Protein AF-A0A8C9UUN1-F1 (afdb_monomer)

InterPro domains:
  IPR006694 Fatty acid hydroxylase [PF04116] (118-198)

Sequence (245 aa):
MDLVLTTWPEDDIFRQTISLLIVTNLGVYILYFFCATLSYYFVYDHSLMKHPQFLKNQVYQEIKFTVQSLPWISIPTIALFLLELRGYSKLYDNIGEFPSGWFHLIVTVISFLLGLHQRLVYNLPYHIYPFIFPLHKVVYLGLYLLVNIWTISIHDGDFHVPQILKPLINGSAYHTDHHMFFDYNYGQYFTLWDRIGGLFQNLFSFERKGPLSYVKKMAEEKCNSPAENGCKNEKLCNGEFTKTK

Structure (mmCIF, N/CA/C/O backbone):
data_AF-A0A8C9UUN1-F1
#
_entry.id   AF-A0A8C9UUN1-F1
#
loop_
_atom_site.group_PDB
_atom_site.id
_atom_site.type_symbol
_atom_site.label_atom_id
_atom_site.label_alt_id
_atom_site.label_comp_id
_atom_site.label_asym_id
_atom_site.label_entity_id
_atom_site.label_seq_id
_atom_site.pdbx_PDB_ins_code
_atom_site.Cartn_x
_atom_site.Cartn_y
_atom_site.Cartn_z
_atom_site.occupancy
_atom_site.B_iso_or_equiv
_atom_site.auth_seq_id
_atom_site.auth_comp_id
_atom_site.auth_asym_id
_atom_site.auth_atom_id
_atom_site.pdbx_PDB_model_num
ATOM 1 N N . MET A 1 1 ? 5.503 27.372 -34.693 1.00 39.47 1 MET A N 1
ATOM 2 C CA . MET A 1 1 ? 5.252 27.795 -33.300 1.00 39.47 1 MET A CA 1
ATOM 3 C C . MET A 1 1 ? 5.616 26.597 -32.451 1.00 39.47 1 MET A C 1
ATOM 5 O O . MET A 1 1 ? 4.756 25.794 -32.121 1.00 39.47 1 MET A O 1
ATOM 9 N N . ASP A 1 2 ? 6.919 26.414 -32.252 1.00 44.72 2 ASP A N 1
ATOM 10 C CA . ASP A 1 2 ? 7.460 25.280 -31.513 1.00 44.72 2 ASP A CA 1
ATOM 11 C C . ASP A 1 2 ? 7.240 25.545 -30.030 1.00 44.72 2 ASP A C 1
ATOM 13 O O . ASP A 1 2 ? 7.734 26.526 -29.469 1.00 44.72 2 ASP A O 1
ATOM 17 N N . LEU A 1 3 ? 6.401 24.715 -29.418 1.00 50.41 3 LEU A N 1
ATOM 18 C CA . LEU A 1 3 ? 6.165 24.739 -27.987 1.00 50.41 3 LEU A CA 1
ATOM 19 C C . LEU A 1 3 ? 7.481 24.409 -27.281 1.00 50.41 3 LEU A C 1
ATOM 21 O O . LEU A 1 3 ? 7.956 23.278 -27.309 1.00 50.41 3 LEU A O 1
ATOM 25 N N . VAL A 1 4 ? 8.048 25.422 -26.632 1.00 58.59 4 VAL A N 1
ATOM 26 C CA . VAL A 1 4 ? 9.074 25.293 -25.597 1.00 58.59 4 VAL A CA 1
ATOM 27 C C . VAL A 1 4 ? 8.500 24.422 -24.480 1.00 58.59 4 VAL A C 1
ATOM 29 O O . VAL A 1 4 ? 7.853 24.929 -23.568 1.00 58.59 4 VAL A O 1
ATOM 32 N N . LEU A 1 5 ? 8.684 23.106 -24.550 1.00 53.81 5 LEU A N 1
ATOM 33 C CA . LEU A 1 5 ? 8.291 22.195 -23.480 1.00 53.81 5 LEU A CA 1
ATOM 34 C C . LEU A 1 5 ? 9.385 21.143 -23.272 1.00 53.81 5 LEU A C 1
ATOM 36 O O . LEU A 1 5 ? 9.471 20.143 -23.975 1.00 53.81 5 LEU A O 1
ATOM 40 N N . THR A 1 6 ? 10.159 21.393 -22.213 1.00 60.59 6 THR A N 1
ATOM 41 C CA . THR A 1 6 ? 11.163 20.551 -21.537 1.00 60.59 6 THR A CA 1
ATOM 42 C C . THR A 1 6 ? 12.618 20.732 -21.991 1.00 60.59 6 THR A C 1
ATOM 44 O O . THR A 1 6 ? 13.032 20.345 -23.073 1.00 60.59 6 THR A O 1
ATOM 47 N N . THR A 1 7 ? 13.422 21.332 -21.110 1.00 77.50 7 THR A N 1
ATOM 48 C CA . THR A 1 7 ? 14.887 21.428 -21.225 1.00 77.50 7 THR A CA 1
ATOM 49 C C . THR A 1 7 ? 15.602 20.162 -20.739 1.00 77.50 7 THR A C 1
ATOM 51 O O . THR A 1 7 ? 16.822 20.080 -20.848 1.00 77.50 7 THR A O 1
ATOM 54 N N . TRP A 1 8 ? 14.878 19.197 -20.159 1.00 81.38 8 TRP A N 1
ATOM 55 C CA . TRP A 1 8 ? 15.436 18.003 -19.514 1.00 81.38 8 TRP A CA 1
ATOM 56 C C . TRP A 1 8 ? 15.134 16.733 -20.330 1.00 81.38 8 TRP A C 1
ATOM 58 O O . TRP A 1 8 ? 13.959 16.504 -20.632 1.00 81.38 8 TRP A O 1
ATOM 68 N N . PRO A 1 9 ? 16.148 15.897 -20.638 1.00 87.25 9 PRO A N 1
ATOM 69 C CA . PRO A 1 9 ? 15.975 14.602 -21.305 1.00 87.25 9 PRO A CA 1
ATOM 70 C C . PRO A 1 9 ? 15.061 13.639 -20.541 1.00 87.25 9 PRO A C 1
ATOM 72 O O . PRO A 1 9 ? 14.946 13.714 -19.318 1.00 87.25 9 PRO A O 1
ATOM 75 N N . GLU A 1 10 ? 14.421 12.701 -21.243 1.00 84.69 10 GLU A N 1
ATOM 76 C CA . GLU A 1 10 ? 13.459 11.776 -20.628 1.00 84.69 10 GLU A CA 1
ATOM 77 C C . GLU A 1 10 ? 14.084 10.780 -19.636 1.00 84.69 10 GLU A C 1
ATOM 79 O O . GLU A 1 10 ? 13.436 10.379 -18.663 1.00 84.69 10 GLU A O 1
ATOM 84 N N . ASP A 1 11 ? 15.337 10.408 -19.876 1.00 87.75 11 ASP A N 1
ATOM 85 C CA . ASP A 1 11 ? 16.160 9.470 -19.110 1.00 87.75 11 ASP A CA 1
ATOM 86 C C . ASP A 1 11 ? 16.926 10.123 -17.944 1.00 87.75 11 ASP A C 1
ATOM 88 O O . ASP A 1 11 ? 17.555 9.427 -17.133 1.00 87.75 11 ASP A O 1
ATOM 92 N N . ASP A 1 12 ? 16.831 11.451 -17.823 1.00 92.00 12 ASP A N 1
ATOM 93 C CA . ASP A 1 12 ? 17.430 12.203 -16.731 1.00 92.00 12 ASP A CA 1
ATOM 94 C C . ASP A 1 12 ? 16.873 11.744 -15.373 1.00 92.00 12 ASP A C 1
ATOM 96 O O . ASP A 1 12 ? 15.661 11.675 -15.135 1.00 92.00 12 ASP A O 1
ATOM 100 N N . ILE A 1 13 ? 17.784 11.420 -14.455 1.00 92.31 13 ILE A N 1
ATOM 101 C CA . ILE A 1 13 ? 17.427 10.839 -13.160 1.00 92.31 13 ILE A CA 1
ATOM 102 C C . ILE A 1 13 ? 16.668 11.828 -12.275 1.00 92.31 13 ILE A C 1
ATOM 104 O O . ILE A 1 13 ? 15.767 11.418 -11.540 1.00 92.31 13 ILE A O 1
ATOM 108 N N . PHE A 1 14 ? 16.977 13.124 -12.359 1.00 91.75 14 PHE A N 1
ATOM 109 C CA . PHE A 1 14 ? 16.285 14.146 -11.583 1.00 91.75 14 PHE A CA 1
ATOM 110 C C . PHE A 1 14 ? 14.875 14.353 -12.129 1.00 91.75 14 PHE A C 1
ATOM 112 O O . PHE A 1 14 ? 13.927 14.386 -11.343 1.00 91.75 14 PHE A O 1
ATOM 119 N N . ARG A 1 15 ? 14.706 14.394 -13.459 1.00 92.69 15 ARG A N 1
ATOM 120 C CA . ARG A 1 15 ? 13.393 14.452 -14.118 1.00 92.69 15 ARG A CA 1
ATOM 121 C C . ARG A 1 15 ? 12.514 13.293 -13.677 1.00 92.69 15 ARG A C 1
ATOM 123 O O . ARG A 1 15 ? 11.377 13.512 -13.259 1.00 92.69 15 ARG A O 1
ATOM 130 N N . GLN A 1 16 ? 13.037 12.071 -13.767 1.00 94.31 16 GLN A N 1
ATOM 131 C CA . GLN A 1 16 ? 12.317 10.855 -13.392 1.00 94.31 16 GLN A CA 1
ATOM 132 C C . GLN A 1 16 ? 11.949 10.869 -11.910 1.00 94.31 16 GLN A C 1
ATOM 134 O O . GLN A 1 16 ? 10.798 10.616 -11.570 1.00 94.31 16 GLN A O 1
ATOM 139 N N . THR A 1 17 ? 12.887 11.238 -11.036 1.00 94.12 17 THR A N 1
ATOM 140 C CA . THR A 1 17 ? 12.658 11.282 -9.585 1.00 94.12 17 THR A CA 1
ATOM 141 C C . THR A 1 17 ? 11.602 12.318 -9.206 1.00 94.12 17 THR A C 1
ATOM 143 O O . THR A 1 17 ? 10.691 12.005 -8.445 1.00 94.12 17 THR A O 1
ATOM 146 N N . ILE A 1 18 ? 11.668 13.533 -9.761 1.00 93.38 18 ILE A N 1
ATOM 147 C CA . ILE A 1 18 ? 10.673 14.590 -9.511 1.00 93.38 18 ILE A CA 1
ATOM 148 C C . ILE A 1 18 ? 9.301 14.174 -10.048 1.00 93.38 18 ILE A C 1
ATOM 150 O O . ILE A 1 18 ? 8.294 14.328 -9.359 1.00 93.38 18 ILE A O 1
ATOM 154 N N . SER A 1 19 ? 9.257 13.602 -11.254 1.00 94.25 19 SER A N 1
ATOM 155 C CA . SER A 1 19 ? 8.008 13.127 -11.858 1.00 94.25 19 SER A CA 1
ATOM 156 C C . SER A 1 19 ? 7.377 12.020 -11.015 1.00 94.25 19 SER A C 1
ATOM 158 O O . SER A 1 19 ? 6.190 12.089 -10.705 1.00 94.25 19 SER A O 1
ATOM 160 N N . LEU A 1 20 ? 8.176 11.039 -10.580 1.00 94.12 20 LEU A N 1
ATOM 161 C CA . LEU A 1 20 ? 7.731 9.970 -9.691 1.00 94.12 20 LEU A CA 1
ATOM 162 C C . LEU A 1 20 ? 7.262 10.514 -8.341 1.00 94.12 20 LEU A C 1
ATOM 164 O O . LEU A 1 20 ? 6.212 10.087 -7.873 1.00 94.12 20 LEU A O 1
ATOM 168 N N . LEU A 1 21 ? 7.976 11.469 -7.738 1.00 94.38 21 LEU A N 1
ATOM 169 C CA . LEU A 1 21 ? 7.555 12.133 -6.501 1.00 94.38 21 LEU A CA 1
ATOM 170 C C . LEU A 1 21 ? 6.163 12.745 -6.642 1.00 94.38 21 LEU A C 1
ATOM 172 O O . LEU A 1 21 ? 5.292 12.461 -5.822 1.00 94.38 21 LEU A O 1
ATOM 176 N N . ILE A 1 22 ? 5.942 13.541 -7.688 1.00 94.75 22 ILE A N 1
ATOM 177 C CA . ILE A 1 22 ? 4.674 14.243 -7.909 1.00 94.75 22 ILE A CA 1
ATOM 178 C C . ILE A 1 22 ? 3.549 13.248 -8.203 1.00 94.75 22 ILE A C 1
ATOM 180 O O . ILE A 1 22 ? 2.526 13.259 -7.521 1.00 94.75 22 ILE A O 1
ATOM 184 N N . VAL A 1 23 ? 3.738 12.371 -9.193 1.00 95.00 23 VAL A N 1
ATOM 185 C CA . VAL A 1 23 ? 2.699 11.433 -9.643 1.00 95.00 23 VAL A CA 1
ATOM 186 C C . VAL A 1 23 ? 2.347 10.435 -8.546 1.00 95.00 23 VAL A C 1
ATOM 188 O O . VAL A 1 23 ? 1.166 10.203 -8.299 1.00 95.00 23 VAL A O 1
ATOM 191 N N . THR A 1 24 ? 3.345 9.885 -7.848 1.00 92.56 24 THR A N 1
ATOM 192 C CA . THR A 1 24 ? 3.109 8.911 -6.772 1.00 92.56 24 THR A CA 1
ATOM 193 C C . THR A 1 24 ? 2.366 9.561 -5.614 1.00 92.56 24 THR A C 1
ATOM 195 O O . THR A 1 24 ? 1.370 9.012 -5.158 1.00 92.56 24 THR A O 1
ATOM 198 N N . ASN A 1 25 ? 2.782 10.750 -5.164 1.00 94.38 25 ASN A N 1
ATOM 199 C CA . ASN A 1 25 ? 2.096 11.421 -4.059 1.00 94.38 25 ASN A CA 1
ATOM 200 C C . ASN A 1 25 ? 0.666 11.815 -4.427 1.00 94.38 25 ASN A C 1
ATOM 202 O O . ASN A 1 25 ? -0.249 11.537 -3.658 1.00 94.38 25 ASN A O 1
ATOM 206 N N . LEU A 1 26 ? 0.445 12.405 -5.608 1.00 95.94 26 LEU A N 1
ATOM 207 C CA . LEU A 1 26 ? -0.906 12.733 -6.072 1.00 95.94 26 LEU A CA 1
ATOM 208 C C . LEU A 1 26 ? -1.784 11.483 -6.180 1.00 95.94 26 LEU A C 1
ATOM 210 O O . LEU A 1 26 ? -2.912 11.490 -5.693 1.00 95.94 26 LEU A O 1
ATOM 214 N N . GLY A 1 27 ? -1.260 10.407 -6.770 1.00 93.94 27 GLY A N 1
ATOM 215 C CA . GLY A 1 27 ? -1.969 9.136 -6.896 1.00 93.94 27 GLY A CA 1
ATOM 216 C C . GLY A 1 27 ? -2.337 8.539 -5.539 1.00 93.94 27 GLY A C 1
ATOM 217 O O . GLY A 1 27 ? -3.491 8.168 -5.335 1.00 93.94 27 GLY A O 1
ATOM 218 N N . VAL A 1 28 ? -1.395 8.513 -4.592 1.00 92.69 28 VAL A N 1
ATOM 219 C CA . VAL A 1 28 ? -1.630 8.014 -3.230 1.00 92.69 28 VAL A CA 1
ATOM 220 C C . VAL A 1 28 ? -2.648 8.882 -2.496 1.00 92.69 28 VAL A C 1
ATOM 222 O O . VAL A 1 28 ? -3.549 8.332 -1.874 1.00 92.69 28 VAL A O 1
ATOM 225 N N . TYR A 1 29 ? -2.584 10.212 -2.606 1.00 95.56 29 TYR A N 1
ATOM 226 C CA . TYR A 1 29 ? -3.590 11.089 -2.004 1.00 95.56 29 TYR A CA 1
ATOM 227 C C . TYR A 1 29 ? -4.986 10.853 -2.569 1.00 95.56 29 TYR A C 1
ATOM 229 O O . TYR A 1 29 ? -5.935 10.718 -1.799 1.00 95.56 29 TYR A O 1
ATOM 237 N N . ILE A 1 30 ? -5.116 10.793 -3.897 1.00 95.94 30 ILE A N 1
ATOM 238 C CA . ILE A 1 30 ? -6.402 10.562 -4.560 1.00 95.94 30 ILE A CA 1
ATOM 239 C C . ILE A 1 30 ? -6.964 9.208 -4.136 1.00 95.94 30 ILE A C 1
ATOM 241 O O . ILE A 1 30 ? -8.106 9.142 -3.692 1.00 95.94 30 ILE A O 1
ATOM 245 N N . LEU A 1 31 ? -6.160 8.147 -4.228 1.00 94.31 31 LEU A N 1
ATOM 246 C CA . LEU A 1 31 ? -6.580 6.797 -3.872 1.00 94.31 31 LEU A CA 1
ATOM 247 C C . LEU A 1 31 ? -6.959 6.703 -2.392 1.00 94.31 31 LEU A C 1
ATOM 249 O O . LEU A 1 31 ? -8.040 6.212 -2.068 1.00 94.31 31 LEU A O 1
ATOM 253 N N . TYR A 1 32 ? -6.100 7.217 -1.507 1.00 94.75 32 TYR A N 1
ATOM 254 C CA . TYR A 1 32 ? -6.323 7.186 -0.068 1.00 94.75 32 TYR A CA 1
ATOM 255 C C . TYR A 1 32 ? -7.589 7.943 0.307 1.00 94.75 32 TYR A C 1
ATOM 257 O O . TYR A 1 32 ? -8.480 7.357 0.909 1.00 94.75 32 TYR A O 1
ATOM 265 N N . PHE A 1 33 ? -7.719 9.215 -0.076 1.00 96.69 33 PHE A N 1
ATOM 266 C CA . PHE A 1 33 ? -8.883 10.006 0.313 1.00 96.69 33 PHE A CA 1
ATOM 267 C C . PHE A 1 33 ? -10.166 9.520 -0.349 1.00 96.69 33 PHE A C 1
ATOM 269 O O . PHE A 1 33 ? -11.208 9.562 0.296 1.00 96.69 33 PHE A O 1
ATOM 276 N N . PHE A 1 34 ? -10.121 9.013 -1.581 1.00 96.69 34 PHE A N 1
ATOM 277 C CA . PHE A 1 34 ? -11.295 8.416 -2.212 1.00 96.69 34 PHE A CA 1
ATOM 278 C C . PHE A 1 34 ? -11.778 7.184 -1.433 1.00 96.69 34 PHE A C 1
ATOM 280 O O . PHE A 1 34 ? -12.919 7.153 -0.969 1.00 96.69 34 PHE A O 1
ATOM 287 N N . CYS A 1 35 ? -10.904 6.197 -1.224 1.00 96.38 35 CYS A N 1
ATOM 288 C CA . CYS A 1 35 ? -11.257 4.961 -0.528 1.00 96.38 35 CYS A CA 1
ATOM 289 C C . CYS A 1 35 ? -11.567 5.190 0.957 1.00 96.38 35 CYS A C 1
ATOM 291 O O . CYS A 1 35 ? -12.538 4.630 1.458 1.00 96.38 35 CYS A O 1
ATOM 293 N N . ALA A 1 36 ? -10.799 6.034 1.649 1.00 95.06 36 ALA A N 1
ATOM 294 C CA . ALA A 1 36 ? -11.034 6.363 3.053 1.00 95.06 36 ALA A CA 1
ATOM 295 C C . ALA A 1 36 ? -12.348 7.127 3.238 1.00 95.06 36 ALA A C 1
ATOM 297 O O . ALA A 1 36 ? -13.062 6.855 4.192 1.00 95.06 36 ALA A O 1
ATOM 298 N N . THR A 1 37 ? -12.719 8.022 2.315 1.00 95.81 37 THR A N 1
ATOM 299 C CA . THR A 1 37 ? -14.020 8.708 2.373 1.00 95.81 37 THR A CA 1
ATOM 300 C C . THR A 1 37 ? -15.168 7.717 2.193 1.00 95.81 37 THR A C 1
ATOM 302 O O . THR A 1 37 ? -16.121 7.739 2.968 1.00 95.81 37 THR A O 1
ATOM 305 N N . LEU A 1 38 ? -15.081 6.823 1.200 1.00 95.94 38 LEU A N 1
ATOM 306 C CA . LEU A 1 38 ? -16.094 5.782 1.006 1.00 95.94 38 LEU A CA 1
ATOM 307 C C . LEU A 1 38 ? -16.198 4.868 2.231 1.00 95.94 38 LEU A C 1
ATOM 309 O O . LEU A 1 38 ? -17.299 4.629 2.718 1.00 95.94 38 LEU A O 1
ATOM 313 N N . SER A 1 39 ? -15.065 4.405 2.759 1.00 94.56 39 SER A N 1
ATOM 314 C CA . SER A 1 39 ? -15.036 3.574 3.962 1.00 94.56 39 SER A CA 1
ATOM 315 C C . SER A 1 39 ? -15.632 4.310 5.165 1.00 94.56 39 SER A C 1
ATOM 317 O O . SER A 1 39 ? -16.532 3.786 5.815 1.00 94.56 39 SER A O 1
ATOM 319 N N . 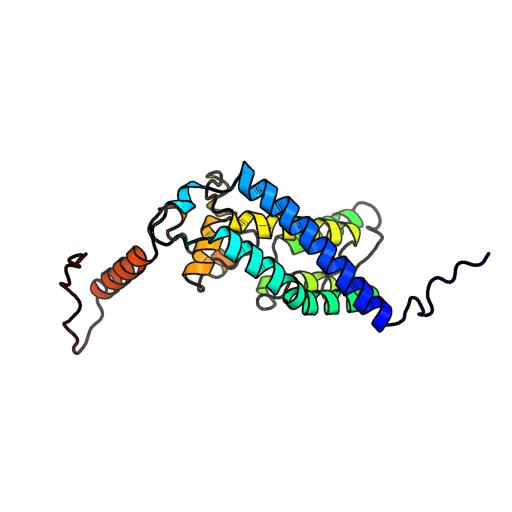TYR A 1 40 ? -15.239 5.567 5.394 1.00 94.06 40 TYR A N 1
ATOM 320 C CA . TYR A 1 40 ? -15.754 6.388 6.488 1.00 94.06 40 TYR A CA 1
ATOM 321 C C . TYR A 1 40 ? -17.279 6.517 6.448 1.00 94.06 40 TYR A C 1
ATOM 323 O O . TYR A 1 40 ? -17.922 6.390 7.479 1.00 94.06 40 TYR A O 1
ATOM 331 N N . TYR A 1 41 ? -17.883 6.736 5.276 1.00 94.38 41 TYR A N 1
ATOM 332 C CA . TYR A 1 41 ? -19.337 6.904 5.187 1.00 94.38 41 TYR A CA 1
ATOM 333 C C . TYR A 1 41 ? -20.128 5.592 5.159 1.00 94.38 41 TYR A C 1
ATOM 335 O O . TYR A 1 41 ? -21.256 5.572 5.651 1.00 94.38 41 TYR A O 1
ATOM 343 N N . PHE A 1 42 ? -19.584 4.522 4.570 1.00 93.69 42 PHE A N 1
ATOM 344 C CA . PHE A 1 42 ? -20.347 3.297 4.298 1.00 93.69 42 PHE A CA 1
ATOM 345 C C . PHE A 1 42 ? -19.989 2.098 5.180 1.00 93.69 42 PHE A C 1
ATOM 347 O O . PHE A 1 42 ? -20.824 1.207 5.315 1.00 93.69 42 PHE A O 1
ATOM 354 N N . VAL A 1 43 ? -18.783 2.050 5.751 1.00 92.38 43 VAL A N 1
ATOM 355 C CA . VAL A 1 43 ? -18.253 0.862 6.446 1.00 92.38 43 VAL A CA 1
ATOM 356 C C . VAL A 1 43 ? -17.864 1.167 7.894 1.00 92.38 43 VAL A C 1
ATOM 358 O O . VAL A 1 43 ? -18.175 0.382 8.783 1.00 92.38 43 VAL A O 1
ATOM 361 N N . TYR A 1 44 ? -17.254 2.326 8.151 1.00 89.88 44 TYR A N 1
ATOM 362 C CA . TYR A 1 44 ? -16.707 2.694 9.457 1.00 89.88 44 TYR A CA 1
ATOM 363 C C . TYR A 1 44 ? -17.744 2.652 10.594 1.00 89.88 44 TYR A C 1
ATOM 365 O O . TYR A 1 44 ? -18.807 3.292 10.532 1.00 89.88 44 TYR A O 1
ATOM 373 N N . ASP A 1 45 ? -17.399 1.963 11.688 1.00 87.31 45 ASP A N 1
ATOM 374 C CA . ASP A 1 45 ? -18.236 1.913 12.888 1.00 87.31 45 ASP A CA 1
ATOM 375 C C . ASP A 1 45 ? -18.126 3.214 13.700 1.00 87.31 45 ASP A C 1
ATOM 377 O O . ASP A 1 45 ? -17.313 3.379 14.613 1.00 87.31 45 ASP A O 1
ATOM 381 N N . HIS A 1 46 ? -19.041 4.142 13.428 1.00 89.12 46 HIS A N 1
ATOM 382 C CA . HIS A 1 46 ? -19.142 5.415 14.142 1.00 89.12 46 HIS A CA 1
ATOM 383 C C . HIS A 1 46 ? -19.454 5.264 15.643 1.00 89.12 46 HIS A C 1
ATOM 385 O O . HIS A 1 46 ? -19.334 6.234 16.399 1.00 89.12 46 HIS A O 1
ATOM 391 N N . SER A 1 47 ? -19.856 4.077 16.119 1.00 87.31 47 SER A N 1
ATOM 392 C CA . SER A 1 47 ? -20.037 3.828 17.551 1.00 87.31 47 SER A CA 1
ATOM 393 C C . SER A 1 47 ? -18.717 3.932 18.327 1.00 87.31 47 SER A C 1
ATOM 395 O O . SER A 1 47 ? -18.736 4.343 19.493 1.00 87.31 47 SER A O 1
ATOM 397 N N . LEU A 1 48 ? -17.578 3.693 17.662 1.00 84.62 48 LEU A N 1
ATOM 398 C CA . LEU A 1 48 ? -16.230 3.834 18.221 1.00 84.62 48 LEU A CA 1
ATOM 399 C C . LEU A 1 48 ? -15.931 5.269 18.678 1.00 84.62 48 LEU A C 1
ATOM 401 O O . LEU A 1 48 ? -15.227 5.467 19.668 1.00 84.62 48 LEU A O 1
ATOM 405 N N . MET A 1 49 ? -16.550 6.275 18.050 1.00 87.81 49 MET A N 1
ATOM 406 C CA . MET A 1 49 ? -16.379 7.689 18.416 1.00 87.81 49 MET A CA 1
ATOM 407 C C . MET A 1 49 ? -16.950 8.037 19.799 1.00 87.81 49 MET A C 1
ATOM 409 O O . MET A 1 49 ? -16.652 9.093 20.354 1.00 87.81 49 MET A O 1
ATOM 413 N N . LYS A 1 50 ? -17.785 7.160 20.371 1.00 87.12 50 LYS A N 1
ATOM 414 C CA . LYS A 1 50 ? -18.345 7.314 21.724 1.00 87.12 50 LYS A CA 1
ATOM 415 C C . LYS A 1 50 ? -17.438 6.715 22.801 1.00 87.12 50 LYS A C 1
ATOM 417 O O . LYS A 1 50 ? -17.743 6.839 23.988 1.00 87.12 50 LYS A O 1
ATOM 422 N N . HIS A 1 51 ? -16.366 6.026 22.411 1.00 84.44 51 HIS A N 1
ATOM 423 C CA . HIS A 1 51 ? -15.488 5.343 23.349 1.00 84.44 51 HIS A CA 1
ATOM 424 C C . HIS A 1 51 ? -14.724 6.356 24.227 1.00 84.44 51 HIS A C 1
ATOM 426 O O . HIS A 1 51 ? -14.251 7.366 23.709 1.00 84.44 51 HIS A O 1
ATOM 432 N N . PRO A 1 52 ? -14.522 6.098 25.536 1.00 83.19 52 PRO A N 1
ATOM 433 C CA . PRO A 1 52 ? -13.830 7.036 26.430 1.00 83.19 52 PRO A CA 1
ATOM 434 C C . PRO A 1 52 ? -12.389 7.378 26.026 1.00 83.19 52 PRO A C 1
ATOM 436 O O . PRO A 1 52 ? -11.856 8.385 26.479 1.00 83.19 52 PRO A O 1
ATOM 439 N N . GLN A 1 53 ? -11.749 6.528 25.216 1.00 83.75 53 GLN A N 1
ATOM 440 C CA . GLN A 1 53 ? -10.391 6.750 24.700 1.00 83.75 53 GLN A CA 1
ATOM 441 C C . GLN A 1 53 ? -10.364 7.446 23.330 1.00 83.75 53 GLN A C 1
ATOM 443 O O . GLN A 1 53 ? -9.279 7.694 22.814 1.00 83.75 53 GLN A O 1
ATOM 448 N N . PHE A 1 54 ? -11.522 7.757 22.738 1.00 85.56 54 PHE A N 1
ATOM 449 C CA . PHE A 1 54 ? -11.577 8.495 21.480 1.00 85.56 54 PHE A CA 1
ATOM 450 C C . PHE A 1 54 ? -11.076 9.926 21.698 1.00 85.56 54 PHE A C 1
ATOM 452 O O . PHE A 1 54 ? -11.541 10.644 22.589 1.00 85.56 54 PHE A O 1
ATOM 459 N N . LEU A 1 55 ? -10.091 10.340 20.907 1.00 89.25 55 LEU A N 1
ATOM 460 C CA . LEU A 1 55 ? -9.409 11.611 21.104 1.00 89.25 55 LEU A CA 1
ATOM 461 C C . LEU A 1 55 ? -10.269 12.785 20.620 1.00 89.25 55 LEU A C 1
ATOM 463 O O . LEU A 1 55 ? -11.039 12.710 19.659 1.00 89.25 55 LEU A O 1
ATOM 467 N N . LYS A 1 56 ? -10.100 13.944 21.262 1.00 90.25 56 LYS A N 1
ATOM 468 C CA . LYS A 1 56 ? -10.750 15.172 20.799 1.00 90.25 56 LYS A CA 1
ATOM 469 C C . LYS A 1 56 ? -10.198 15.558 19.424 1.00 90.25 56 LYS A C 1
ATOM 471 O O . LYS A 1 56 ? -8.989 15.718 19.264 1.00 90.25 56 LYS A O 1
ATOM 476 N N . ASN A 1 57 ? -11.094 15.779 18.461 1.00 92.56 57 ASN A N 1
ATOM 477 C CA . ASN A 1 57 ? -10.758 16.062 17.062 1.00 92.56 57 ASN A CA 1
ATOM 478 C C . ASN A 1 57 ? -9.929 14.947 16.397 1.00 92.56 57 ASN A C 1
ATOM 480 O O . ASN A 1 57 ? -9.127 15.245 15.513 1.00 92.56 57 ASN A O 1
ATOM 484 N N . GLN A 1 58 ? -10.106 13.685 16.809 1.00 91.50 58 GLN A N 1
ATOM 485 C CA . GLN A 1 58 ? -9.323 12.557 16.299 1.00 91.50 58 GLN A CA 1
ATOM 486 C C . GLN A 1 58 ? -9.327 12.473 14.766 1.00 91.50 58 GLN A C 1
ATOM 488 O O . GLN A 1 58 ? -8.259 12.411 14.175 1.00 91.50 58 GLN A O 1
ATOM 493 N N . VAL A 1 59 ? -10.488 12.620 14.117 1.00 92.12 59 VAL A N 1
ATOM 494 C CA . VAL A 1 59 ? -10.596 12.605 12.643 1.00 92.12 59 VAL A CA 1
ATOM 495 C C . VAL A 1 59 ? -9.697 13.665 11.990 1.00 92.12 59 VAL A C 1
ATOM 497 O O . VAL A 1 59 ? -8.994 13.393 11.023 1.00 92.12 59 VAL A O 1
ATOM 500 N N . TYR A 1 60 ? -9.658 14.883 12.542 1.00 94.38 60 TYR A N 1
ATOM 501 C CA . TYR A 1 60 ? -8.762 15.929 12.040 1.00 94.38 60 TYR A CA 1
ATOM 502 C C . TYR A 1 60 ? -7.288 15.575 12.268 1.00 94.38 60 TYR A C 1
ATOM 504 O O . TYR A 1 60 ? -6.453 15.841 11.405 1.00 94.38 60 TYR A O 1
ATOM 512 N N . GLN A 1 61 ? -6.960 14.992 13.425 1.00 95.00 61 GLN A N 1
ATOM 513 C CA . GLN A 1 61 ? -5.596 14.556 13.717 1.00 95.00 61 GLN A CA 1
ATOM 514 C C . GLN A 1 61 ? -5.150 13.464 12.742 1.00 95.00 61 GLN A C 1
ATOM 516 O O . GLN A 1 61 ? -4.061 13.580 12.193 1.00 95.00 61 GLN A O 1
ATOM 521 N N . GLU A 1 62 ? -5.996 12.473 12.468 1.00 92.62 62 GLU A N 1
ATOM 522 C CA . GLU A 1 62 ? -5.731 11.403 11.503 1.00 92.62 62 GLU A CA 1
ATOM 523 C C . GLU A 1 62 ? -5.505 11.967 10.096 1.00 92.62 62 GLU A C 1
ATOM 525 O O . GLU A 1 62 ? -4.466 11.702 9.496 1.00 92.62 62 GLU A O 1
ATOM 530 N N . ILE A 1 63 ? -6.384 12.854 9.610 1.00 95.25 63 ILE A N 1
ATOM 531 C CA . ILE A 1 63 ? -6.200 13.528 8.312 1.00 95.25 63 ILE A CA 1
ATOM 532 C C . ILE A 1 63 ? -4.879 14.305 8.281 1.00 95.25 63 ILE A C 1
ATOM 534 O O . ILE A 1 63 ? -4.121 14.214 7.313 1.00 95.25 63 ILE A O 1
ATOM 538 N N . LYS A 1 64 ? -4.576 15.066 9.338 1.00 96.44 64 LYS A N 1
ATOM 539 C CA . LYS A 1 64 ? -3.333 15.837 9.436 1.00 96.44 64 LYS A CA 1
ATOM 540 C C . LYS A 1 64 ? -2.108 14.921 9.398 1.00 96.44 64 LYS A C 1
ATOM 542 O O . LYS A 1 64 ? -1.172 15.213 8.656 1.00 96.44 64 LYS A O 1
ATOM 547 N N . PHE A 1 65 ? -2.107 13.833 10.166 1.00 94.50 65 PHE A N 1
ATOM 548 C CA . PHE A 1 65 ? -1.008 12.870 10.183 1.00 94.50 65 PHE A CA 1
ATOM 549 C C . PHE A 1 65 ? -0.836 12.186 8.831 1.00 94.50 65 PHE A C 1
ATOM 551 O O . PHE A 1 65 ? 0.297 12.055 8.371 1.00 94.50 65 PHE A O 1
ATOM 558 N N . THR A 1 66 ? -1.921 11.837 8.144 1.00 93.31 66 THR A N 1
ATOM 559 C CA . THR A 1 66 ? -1.865 11.300 6.781 1.00 93.31 66 THR A CA 1
ATOM 560 C C . THR A 1 66 ? -1.213 12.300 5.824 1.00 93.31 66 THR A C 1
ATOM 562 O O . THR A 1 66 ? -0.221 11.972 5.179 1.00 93.31 66 THR A O 1
ATOM 565 N N . VAL A 1 67 ? -1.692 13.548 5.776 1.00 96.00 67 VAL A N 1
ATOM 566 C CA . VAL A 1 67 ? -1.136 14.583 4.878 1.00 96.00 67 VAL A CA 1
ATOM 567 C C . VAL A 1 67 ? 0.329 14.890 5.182 1.00 96.00 67 VAL A C 1
ATOM 569 O O . VAL A 1 67 ? 1.117 15.171 4.284 1.00 96.00 67 VAL A O 1
ATOM 572 N N . GLN A 1 68 ? 0.727 14.831 6.448 1.00 95.06 68 GLN A N 1
ATOM 573 C CA . GLN A 1 68 ? 2.115 15.073 6.818 1.00 95.06 68 GLN A CA 1
ATOM 574 C C . GLN A 1 68 ? 3.019 13.874 6.533 1.00 95.06 68 GLN A C 1
ATOM 576 O O . GLN A 1 68 ? 4.172 14.090 6.179 1.00 95.06 68 GLN A O 1
ATOM 581 N N . SER A 1 69 ? 2.534 12.640 6.687 1.00 92.69 69 SER A N 1
ATOM 582 C CA . SER A 1 69 ? 3.364 11.430 6.616 1.00 92.69 69 SER A CA 1
ATOM 583 C C . SER A 1 69 ? 3.499 10.849 5.209 1.00 92.69 69 SER A C 1
ATOM 585 O O . SE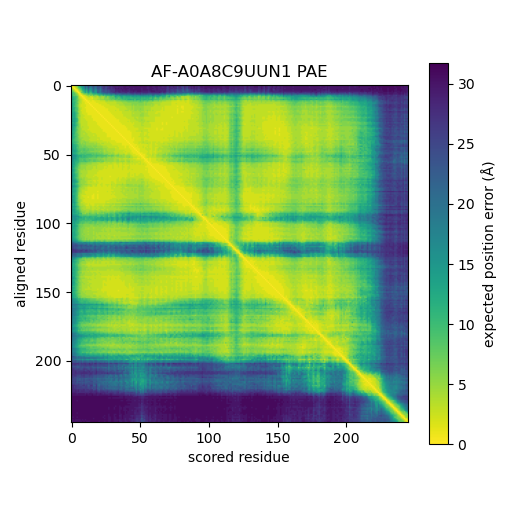R A 1 69 ? 4.592 10.390 4.870 1.00 92.69 69 SER A O 1
ATOM 587 N N . LEU A 1 70 ? 2.451 10.913 4.374 1.00 90.62 70 LEU A N 1
ATOM 588 C CA . LEU A 1 70 ? 2.440 10.327 3.025 1.00 90.62 70 LEU A CA 1
ATOM 589 C C . LEU A 1 70 ? 3.661 10.723 2.163 1.00 90.62 70 LEU A C 1
ATOM 591 O O . LEU A 1 70 ? 4.288 9.824 1.592 1.00 90.62 70 LEU A O 1
ATOM 595 N N . PRO A 1 71 ? 4.097 12.000 2.124 1.00 91.50 71 PRO A N 1
ATOM 596 C CA . PRO A 1 71 ? 5.279 12.389 1.358 1.00 91.50 71 PRO A CA 1
ATOM 597 C C . PRO A 1 71 ? 6.558 11.707 1.831 1.00 91.50 71 PRO A C 1
ATOM 599 O O . PRO A 1 71 ? 7.349 11.255 1.005 1.00 91.50 71 PRO A O 1
ATOM 602 N N . TRP A 1 72 ? 6.742 11.564 3.142 1.00 90.62 72 TRP A N 1
ATOM 603 C CA . TRP A 1 72 ? 7.947 10.958 3.707 1.00 90.62 72 TRP A CA 1
ATOM 604 C C . TRP A 1 72 ? 7.990 9.452 3.484 1.00 90.62 72 TRP A C 1
ATOM 606 O O . TRP A 1 72 ? 9.021 8.928 3.065 1.00 90.62 72 TRP A O 1
ATOM 616 N N . ILE A 1 73 ? 6.870 8.756 3.701 1.00 87.88 73 ILE A N 1
ATOM 617 C CA . ILE A 1 73 ? 6.813 7.302 3.498 1.00 87.88 73 ILE A CA 1
ATOM 618 C C . ILE A 1 73 ? 6.879 6.923 2.013 1.00 87.88 73 ILE A C 1
ATOM 620 O O . ILE A 1 73 ? 7.236 5.793 1.691 1.00 87.88 73 ILE A O 1
ATOM 624 N N . SER A 1 74 ? 6.568 7.855 1.103 1.00 89.50 74 SER A N 1
ATOM 625 C CA . SER A 1 74 ? 6.671 7.617 -0.339 1.00 89.50 74 SER A CA 1
ATOM 626 C C . SER A 1 74 ? 8.118 7.545 -0.838 1.00 89.50 74 SER A C 1
ATOM 628 O O . SER A 1 74 ? 8.363 6.915 -1.862 1.00 89.50 74 SER A O 1
ATOM 630 N N . ILE A 1 75 ? 9.089 8.137 -0.127 1.00 90.88 75 ILE A N 1
ATOM 631 C CA . ILE A 1 75 ? 10.485 8.240 -0.592 1.00 90.88 75 ILE A CA 1
ATOM 632 C C . ILE A 1 75 ? 11.120 6.857 -0.846 1.00 90.88 75 ILE A C 1
ATOM 634 O O . ILE A 1 75 ? 11.636 6.652 -1.949 1.00 90.88 75 ILE A O 1
ATOM 638 N N . PRO A 1 76 ? 11.064 5.880 0.087 1.00 90.19 76 PRO A N 1
ATOM 639 C CA . PRO A 1 76 ? 11.559 4.529 -0.180 1.00 90.19 76 PRO A CA 1
ATOM 640 C C . PRO A 1 76 ? 10.858 3.857 -1.365 1.00 90.19 76 PRO A C 1
ATOM 642 O O . PRO A 1 76 ? 11.511 3.214 -2.185 1.00 90.19 76 PRO A O 1
ATOM 645 N N . THR A 1 77 ? 9.543 4.039 -1.499 1.00 89.00 77 THR A N 1
ATOM 646 C CA . THR A 1 77 ? 8.764 3.476 -2.612 1.00 89.00 77 THR A CA 1
ATOM 647 C C . THR A 1 77 ? 9.175 4.083 -3.951 1.00 89.00 77 THR A C 1
ATOM 649 O O . THR A 1 77 ? 9.346 3.364 -4.929 1.00 89.00 77 THR A O 1
ATOM 652 N N . ILE A 1 78 ? 9.412 5.393 -3.998 1.00 91.81 78 ILE A N 1
ATOM 653 C CA . ILE A 1 78 ? 9.876 6.092 -5.201 1.00 91.81 78 ILE A CA 1
ATOM 654 C C . ILE A 1 78 ? 11.269 5.615 -5.608 1.00 91.81 78 ILE A C 1
ATOM 656 O O . ILE A 1 78 ? 11.525 5.456 -6.800 1.00 91.81 78 ILE A O 1
ATOM 660 N N . ALA A 1 79 ? 12.154 5.339 -4.646 1.00 92.44 79 ALA A N 1
ATOM 661 C CA . ALA A 1 79 ? 13.453 4.743 -4.943 1.00 92.44 79 ALA A CA 1
ATOM 662 C C . ALA A 1 79 ? 13.296 3.376 -5.630 1.00 92.44 79 ALA A C 1
ATOM 664 O O . ALA A 1 79 ? 13.982 3.104 -6.614 1.00 92.44 79 ALA A O 1
ATOM 665 N N . LEU A 1 80 ? 12.349 2.548 -5.174 1.00 92.12 80 LEU A N 1
ATOM 666 C CA . LEU A 1 80 ? 12.030 1.280 -5.833 1.00 92.12 80 LEU A CA 1
ATOM 667 C C . LEU A 1 80 ? 11.437 1.501 -7.229 1.00 92.12 80 LEU A C 1
ATOM 669 O O . LEU A 1 80 ? 11.931 0.907 -8.179 1.00 92.12 80 LEU A O 1
ATOM 673 N N . PHE A 1 81 ? 10.473 2.406 -7.400 1.00 92.56 81 PHE A N 1
ATOM 674 C CA . PHE A 1 81 ? 9.916 2.721 -8.723 1.00 92.56 81 PHE A CA 1
ATOM 675 C C . PHE A 1 81 ? 10.968 3.240 -9.702 1.00 92.56 81 PHE A C 1
ATOM 677 O O . PHE A 1 81 ? 10.937 2.895 -10.880 1.00 92.56 81 PHE A O 1
ATOM 684 N N . LEU A 1 82 ? 11.944 4.018 -9.234 1.00 94.25 82 LEU A N 1
ATOM 685 C CA . LEU A 1 82 ? 13.053 4.463 -10.070 1.00 94.25 82 LEU A CA 1
ATOM 686 C C . LEU A 1 82 ? 13.916 3.282 -10.539 1.00 94.25 82 LEU A C 1
ATOM 688 O O . LEU A 1 82 ? 14.323 3.241 -11.700 1.00 94.25 82 LEU A O 1
ATOM 692 N N . LEU A 1 83 ? 14.171 2.303 -9.665 1.00 94.12 83 LEU A N 1
ATOM 693 C CA . LEU A 1 83 ? 14.854 1.064 -10.043 1.00 94.12 83 LEU A CA 1
ATOM 694 C C . LEU A 1 83 ? 14.013 0.230 -11.022 1.00 94.12 83 LEU A C 1
ATOM 696 O O . LEU A 1 83 ? 14.562 -0.317 -11.980 1.00 94.12 83 LEU A O 1
ATOM 700 N N . GLU A 1 84 ? 12.693 0.165 -10.829 1.00 92.31 84 GLU A N 1
ATOM 701 C CA . GLU A 1 84 ? 11.777 -0.499 -11.762 1.00 92.31 84 GLU A CA 1
ATOM 702 C C . GLU A 1 84 ? 11.838 0.151 -13.154 1.00 92.31 84 GLU A C 1
ATOM 704 O O . GLU A 1 84 ? 12.047 -0.561 -14.138 1.00 92.31 84 GLU A O 1
ATOM 709 N N . LEU A 1 85 ? 11.745 1.487 -13.239 1.00 91.62 85 LEU A N 1
ATOM 710 C CA . LEU A 1 85 ? 11.840 2.245 -14.496 1.00 91.62 85 LEU A CA 1
ATOM 711 C C . LEU A 1 85 ? 13.183 2.054 -15.208 1.00 91.62 85 LEU A C 1
ATOM 713 O O . LEU A 1 85 ? 13.243 2.113 -16.434 1.00 91.62 85 LEU A O 1
ATOM 717 N N . ARG A 1 86 ? 14.261 1.811 -14.454 1.00 92.62 86 ARG A N 1
ATOM 718 C CA . ARG A 1 86 ? 15.602 1.544 -14.999 1.00 92.62 86 ARG A CA 1
ATOM 719 C C . ARG A 1 86 ? 15.845 0.077 -15.360 1.00 92.62 86 ARG A C 1
ATOM 721 O O . ARG A 1 86 ? 16.951 -0.262 -15.768 1.00 92.62 86 ARG A O 1
ATOM 728 N N . GLY A 1 87 ? 14.831 -0.781 -15.242 1.00 91.69 87 GLY A N 1
ATOM 729 C CA . GLY A 1 87 ? 14.896 -2.174 -15.684 1.00 91.69 87 GLY A CA 1
ATOM 730 C C . GLY A 1 87 ? 15.521 -3.142 -14.678 1.00 91.69 87 GLY A C 1
ATOM 731 O O . GLY A 1 87 ? 15.859 -4.261 -15.051 1.00 91.69 87 GLY A O 1
ATOM 732 N N . TYR A 1 88 ? 15.660 -2.755 -13.405 1.00 94.06 88 TYR A N 1
ATOM 733 C CA . TYR A 1 88 ? 16.161 -3.658 -12.356 1.00 94.06 88 TYR A CA 1
ATOM 734 C C . TYR A 1 88 ? 15.102 -4.646 -11.841 1.00 94.06 88 TYR A C 1
ATOM 736 O O . TYR A 1 88 ? 15.429 -5.566 -11.091 1.00 94.06 88 TYR A O 1
ATOM 744 N N . SER A 1 89 ? 13.835 -4.465 -12.222 1.00 93.75 89 SER A N 1
ATOM 745 C CA . SER A 1 89 ? 12.751 -5.384 -11.873 1.00 93.75 89 SER A CA 1
ATOM 746 C C . SER A 1 89 ? 12.573 -6.481 -12.925 1.00 93.75 89 SER A C 1
ATOM 748 O O . SER A 1 89 ? 12.881 -6.308 -14.101 1.00 93.75 89 SER A O 1
ATOM 750 N N . LYS A 1 90 ? 12.020 -7.619 -12.509 1.00 92.44 90 LYS A N 1
ATOM 751 C CA . LYS A 1 90 ? 11.668 -8.766 -13.360 1.00 92.44 90 LYS A CA 1
ATOM 752 C C . LYS A 1 90 ? 10.238 -8.659 -13.900 1.00 92.44 90 LYS A C 1
ATOM 754 O O . LYS A 1 90 ? 9.554 -9.668 -14.090 1.00 92.44 90 LYS A O 1
ATOM 759 N N . LEU A 1 91 ? 9.759 -7.434 -14.105 1.00 92.69 91 LEU A N 1
ATOM 760 C CA . LEU A 1 91 ? 8.428 -7.178 -14.629 1.00 92.69 91 LEU A CA 1
ATOM 761 C C . LEU A 1 91 ? 8.371 -7.444 -16.137 1.00 92.69 91 LEU A C 1
ATOM 763 O O . LEU A 1 91 ? 9.137 -6.865 -16.904 1.00 92.69 91 LEU A O 1
ATOM 767 N N . TYR A 1 92 ? 7.429 -8.282 -16.569 1.00 92.19 92 TYR A N 1
ATOM 768 C CA . TYR A 1 92 ? 7.281 -8.676 -17.974 1.00 92.19 92 TYR A CA 1
ATOM 769 C C . TYR A 1 92 ? 5.935 -8.243 -18.570 1.00 92.19 92 TYR A C 1
ATOM 771 O O . TYR A 1 92 ? 4.941 -8.098 -17.855 1.00 92.19 92 TYR A O 1
ATOM 779 N N . ASP A 1 93 ? 5.912 -8.039 -19.891 1.00 91.50 93 ASP A N 1
ATOM 780 C CA . ASP A 1 93 ? 4.731 -7.574 -20.641 1.00 91.50 93 ASP A CA 1
ATOM 781 C C . ASP A 1 93 ? 3.904 -8.706 -21.262 1.00 91.50 93 ASP A C 1
ATOM 783 O O . ASP A 1 93 ? 2.703 -8.562 -21.444 1.00 91.50 93 ASP A O 1
ATOM 787 N N . ASN A 1 94 ? 4.534 -9.829 -21.614 1.00 91.38 94 ASN A N 1
ATOM 788 C CA . ASN A 1 94 ? 3.875 -10.914 -22.343 1.00 91.38 94 ASN A CA 1
ATOM 789 C C . ASN A 1 94 ? 3.631 -12.113 -21.426 1.00 91.38 94 ASN A C 1
ATOM 791 O O . ASN A 1 94 ? 4.570 -12.642 -20.840 1.00 91.38 94 ASN A O 1
ATOM 795 N N . ILE A 1 95 ? 2.383 -12.578 -21.343 1.00 87.38 95 ILE A N 1
ATOM 796 C CA . ILE A 1 95 ? 1.984 -13.726 -20.505 1.00 87.38 95 ILE A CA 1
ATOM 797 C C . ILE A 1 95 ? 2.573 -15.050 -21.030 1.00 87.38 95 ILE A C 1
ATOM 799 O O . ILE A 1 95 ? 2.782 -15.978 -20.253 1.00 87.38 95 ILE A O 1
ATOM 803 N N . GLY A 1 96 ? 2.897 -15.125 -22.324 1.00 85.62 96 GLY A N 1
ATOM 804 C CA . GLY A 1 96 ? 3.309 -16.355 -23.003 1.00 85.62 96 GLY A CA 1
ATOM 805 C C . GLY A 1 96 ? 2.119 -17.128 -23.577 1.00 85.62 96 GLY A C 1
ATOM 806 O O . GLY A 1 96 ? 0.971 -16.687 -23.497 1.00 85.62 96 GLY A O 1
ATOM 807 N N . GLU A 1 97 ? 2.392 -18.279 -24.189 1.00 85.56 97 GLU A N 1
ATOM 808 C CA . GLU A 1 97 ? 1.362 -19.107 -24.822 1.00 85.56 97 GLU A CA 1
ATOM 809 C C . GLU A 1 97 ? 0.505 -19.863 -23.793 1.00 85.56 97 GLU A C 1
ATOM 811 O O . GLU A 1 97 ? 0.941 -20.207 -22.690 1.00 85.56 97 GLU A O 1
ATOM 816 N N . PHE A 1 98 ? -0.747 -20.136 -24.157 1.00 85.94 98 PHE A N 1
ATOM 817 C CA . PHE A 1 98 ? -1.633 -20.983 -23.365 1.00 85.94 98 PHE A CA 1
ATOM 818 C C . PHE A 1 98 ? -1.277 -22.468 -23.579 1.00 85.94 98 PHE A C 1
ATOM 820 O O . PHE A 1 98 ? -1.081 -22.865 -24.726 1.00 85.94 98 PHE A O 1
ATOM 827 N N . PRO A 1 99 ? -1.231 -23.316 -22.528 1.00 88.50 99 PRO A N 1
ATOM 828 C CA . PRO A 1 99 ? -1.652 -23.059 -21.143 1.00 88.50 99 PRO A CA 1
ATOM 829 C C . PRO A 1 99 ? -0.530 -22.640 -20.179 1.00 88.50 99 PRO A C 1
ATOM 831 O O . PRO A 1 99 ? -0.820 -22.167 -19.080 1.00 88.50 99 PRO A O 1
ATOM 834 N N . SER A 1 100 ? 0.738 -22.816 -20.549 1.00 89.31 100 SER A N 1
ATOM 835 C CA . SER A 1 100 ? 1.875 -22.684 -19.626 1.00 89.31 100 SER A CA 1
ATOM 836 C C . SER A 1 100 ? 2.060 -21.260 -19.096 1.00 89.31 100 SER A C 1
ATOM 838 O O . SER A 1 100 ? 2.270 -21.085 -17.895 1.00 89.31 100 SER A O 1
ATOM 840 N N . GLY A 1 101 ? 1.919 -20.244 -19.951 1.00 89.56 101 GLY A N 1
ATOM 841 C CA . GLY A 1 101 ? 2.042 -18.837 -19.567 1.00 89.56 101 GLY A CA 1
ATOM 842 C C . GLY A 1 101 ? 0.965 -18.396 -18.576 1.00 89.56 101 GLY A C 1
ATOM 843 O O . GLY A 1 101 ? 1.248 -17.772 -17.553 1.00 89.56 101 GLY A O 1
ATOM 844 N N . TRP A 1 102 ? -0.277 -18.815 -18.820 1.00 90.94 102 TRP A N 1
ATOM 845 C CA . TRP A 1 102 ? -1.411 -18.542 -17.934 1.00 90.94 102 TRP A CA 1
ATOM 846 C C . TRP A 1 102 ? -1.304 -19.281 -16.602 1.00 90.94 102 TRP A C 1
ATOM 848 O O . TRP A 1 102 ? -1.600 -18.708 -15.555 1.00 90.94 102 TRP A O 1
ATOM 858 N N . PHE A 1 103 ? -0.837 -20.531 -16.620 1.00 92.38 103 PHE A N 1
ATOM 859 C CA . PHE A 1 103 ? -0.563 -21.271 -15.394 1.00 92.38 103 PHE A CA 1
ATOM 860 C C . PHE A 1 103 ? 0.520 -20.578 -14.560 1.00 92.38 103 PHE A C 1
ATOM 862 O O . PHE A 1 103 ? 0.321 -20.348 -13.368 1.00 92.38 103 PHE A O 1
ATOM 869 N N . HIS A 1 104 ? 1.627 -20.171 -15.191 1.00 89.44 104 HIS A N 1
ATOM 870 C CA . HIS A 1 104 ? 2.674 -19.397 -14.529 1.00 89.44 104 HIS A CA 1
ATOM 871 C C . HIS A 1 104 ? 2.113 -18.098 -13.934 1.00 89.44 104 HIS A C 1
ATOM 873 O O . HIS A 1 104 ? 2.352 -17.816 -12.762 1.00 89.44 104 HIS A O 1
ATOM 879 N N . LEU A 1 105 ? 1.295 -17.352 -14.685 1.00 91.81 105 LEU A N 1
ATOM 880 C CA . LEU A 1 105 ? 0.648 -16.137 -14.194 1.00 91.81 105 LEU A CA 1
ATOM 881 C C . LEU A 1 105 ? -0.173 -16.396 -12.923 1.00 91.81 105 LEU A C 1
ATOM 883 O O . LEU A 1 105 ? 0.033 -15.714 -11.920 1.00 91.81 105 LEU A O 1
ATOM 887 N N . ILE A 1 106 ? -1.046 -17.407 -12.933 1.00 91.56 106 ILE A N 1
ATOM 888 C CA . ILE A 1 106 ? -1.871 -17.781 -11.773 1.00 91.56 106 ILE A CA 1
ATOM 889 C C . ILE A 1 106 ? -0.989 -18.133 -10.571 1.00 91.56 106 ILE A C 1
ATOM 891 O O . ILE A 1 106 ? -1.230 -17.637 -9.470 1.00 91.56 106 ILE A O 1
ATOM 895 N N . VAL A 1 107 ? 0.061 -18.932 -10.777 1.00 90.38 107 VAL A N 1
ATOM 896 C CA . VAL A 1 107 ? 1.012 -19.291 -9.714 1.00 90.38 107 VAL A CA 1
ATOM 897 C C . VAL A 1 107 ? 1.684 -18.044 -9.140 1.00 90.38 107 VAL A C 1
ATOM 899 O O . VAL A 1 107 ? 1.755 -17.907 -7.920 1.00 90.38 107 VAL A O 1
ATOM 902 N N . THR A 1 108 ? 2.121 -17.102 -9.981 1.00 89.81 108 THR A N 1
ATOM 903 C CA . THR A 1 108 ? 2.745 -15.857 -9.501 1.00 89.81 108 THR A CA 1
ATOM 904 C C . THR A 1 108 ? 1.776 -14.967 -8.720 1.00 89.81 108 THR A C 1
ATOM 906 O O . THR A 1 108 ? 2.165 -14.403 -7.701 1.00 89.81 108 THR A O 1
ATOM 909 N N . VAL A 1 109 ? 0.502 -14.895 -9.122 1.00 90.81 109 VAL A N 1
ATOM 910 C CA . VAL A 1 109 ? -0.538 -14.154 -8.386 1.00 90.81 109 VAL A CA 1
ATOM 911 C C . VAL A 1 109 ? -0.809 -14.790 -7.028 1.00 90.81 109 VAL A C 1
ATOM 913 O O . VAL A 1 109 ? -0.827 -14.092 -6.017 1.00 90.81 109 VAL A O 1
ATOM 916 N N . ILE A 1 110 ? -0.981 -16.113 -6.983 1.00 88.94 110 ILE A N 1
ATOM 917 C CA . ILE A 1 110 ? -1.194 -16.841 -5.726 1.00 88.94 110 ILE A CA 1
ATOM 918 C C . ILE A 1 110 ? 0.023 -16.680 -4.812 1.00 88.94 110 ILE A C 1
ATOM 920 O O . ILE A 1 110 ? -0.143 -16.440 -3.620 1.00 88.94 110 ILE A O 1
ATOM 924 N N . SER A 1 111 ? 1.239 -16.750 -5.360 1.00 86.31 111 SER A N 1
ATOM 925 C CA . SER A 1 111 ? 2.470 -16.567 -4.587 1.00 86.31 111 SER A CA 1
ATOM 926 C C . SER A 1 111 ? 2.578 -15.170 -3.979 1.00 86.31 111 SER A C 1
ATOM 928 O O . SER A 1 111 ? 2.947 -15.033 -2.809 1.00 86.31 111 SER A O 1
ATOM 930 N N . PHE A 1 112 ? 2.199 -14.143 -4.746 1.00 86.50 112 PHE A N 1
ATOM 931 C CA . PHE A 1 112 ? 2.119 -12.768 -4.267 1.00 86.50 112 PHE A CA 1
ATOM 932 C C . PHE A 1 112 ? 1.078 -12.617 -3.147 1.00 86.50 112 PHE A C 1
ATOM 934 O O . PHE A 1 112 ? 1.410 -12.127 -2.070 1.00 86.50 112 PHE A O 1
ATOM 941 N N . LEU A 1 113 ? -0.161 -13.074 -3.367 1.00 84.75 113 LEU A N 1
ATOM 942 C CA . LEU A 1 113 ? -1.271 -12.920 -2.414 1.00 84.75 113 LEU A CA 1
ATOM 943 C C . LEU A 1 113 ? -1.071 -13.717 -1.130 1.00 84.75 113 LEU A C 1
ATOM 945 O O . LEU A 1 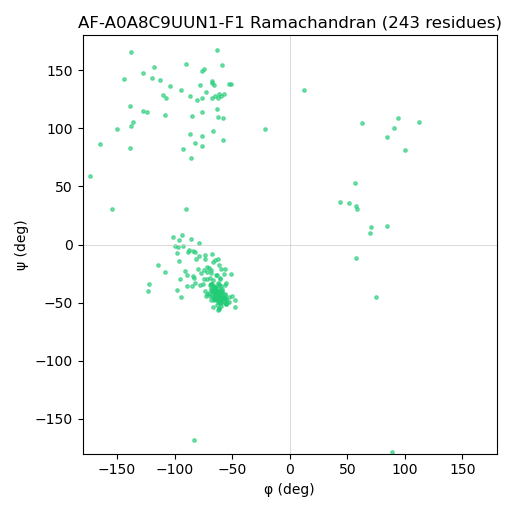113 ? -1.384 -13.240 -0.043 1.00 84.75 113 LEU A O 1
ATOM 949 N N . LEU A 1 114 ? -0.544 -14.933 -1.238 1.00 79.06 114 LEU A N 1
ATOM 950 C CA . LEU A 1 114 ? -0.227 -15.724 -0.063 1.00 79.06 114 LEU A CA 1
ATOM 951 C C . LEU A 1 114 ? 1.013 -15.202 0.643 1.00 79.06 114 LEU A C 1
ATOM 953 O O . LEU A 1 114 ? 1.281 -15.690 1.723 1.00 79.06 114 LEU A O 1
ATOM 957 N N . GLY A 1 115 ? 1.783 -14.258 0.098 1.00 70.38 115 GLY A N 1
ATOM 958 C CA . GLY A 1 115 ? 2.978 -13.758 0.774 1.00 70.38 115 GLY A CA 1
ATOM 959 C C . GLY A 1 115 ? 3.978 -14.873 1.089 1.00 70.38 115 GLY A C 1
ATOM 960 O O . GLY A 1 115 ? 4.681 -14.788 2.094 1.00 70.38 115 GLY A O 1
ATOM 961 N N . LEU A 1 116 ? 4.067 -15.914 0.242 1.00 61.47 116 LEU A N 1
ATOM 962 C CA . LEU A 1 116 ? 4.998 -17.047 0.423 1.00 61.47 116 LEU A CA 1
ATOM 963 C C . LEU A 1 116 ? 6.443 -16.571 0.672 1.00 61.47 116 LEU A C 1
ATOM 965 O O . LEU A 1 116 ? 7.231 -17.254 1.323 1.00 61.47 116 LEU A O 1
ATOM 969 N N . HIS A 1 117 ? 6.773 -15.367 0.204 1.00 54.56 117 HIS A N 1
ATOM 970 C CA . HIS A 1 117 ? 8.077 -14.728 0.361 1.00 54.56 117 HIS A CA 1
ATOM 971 C C . HIS A 1 117 ? 8.234 -13.882 1.631 1.00 54.56 117 HIS A C 1
ATOM 973 O 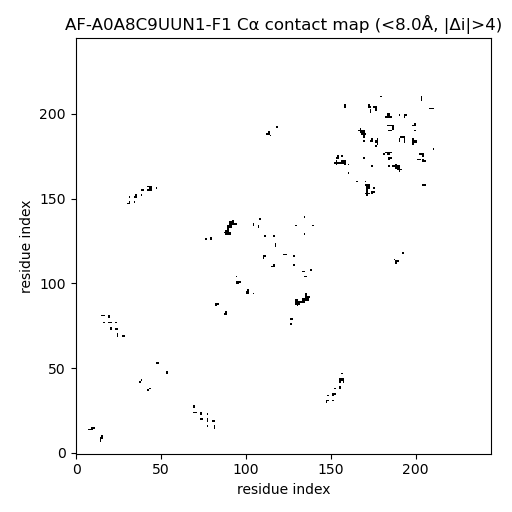O . HIS A 1 117 ? 9.357 -13.763 2.115 1.00 54.56 117 HIS A O 1
ATOM 979 N N . GLN A 1 118 ? 7.152 -13.345 2.209 1.00 57.97 118 GLN A N 1
ATOM 980 C CA . GLN A 1 118 ? 7.207 -12.565 3.460 1.00 57.97 118 GLN A CA 1
ATOM 981 C C . GLN A 1 118 ? 7.692 -13.425 4.639 1.00 57.97 118 GLN A C 1
ATOM 983 O O . GLN A 1 118 ? 8.328 -12.918 5.558 1.00 57.97 118 GLN A O 1
ATOM 988 N N . ARG A 1 119 ? 7.483 -14.749 4.572 1.00 53.62 119 ARG A N 1
ATOM 989 C CA . ARG A 1 119 ? 8.055 -15.719 5.519 1.00 53.62 119 ARG A CA 1
ATOM 990 C C . ARG A 1 119 ? 9.554 -15.977 5.314 1.00 53.62 119 ARG A C 1
ATOM 992 O O . ARG A 1 119 ? 10.238 -16.321 6.271 1.00 53.62 119 ARG A O 1
ATOM 999 N N . LEU A 1 120 ? 10.061 -15.863 4.085 1.00 47.53 120 LEU A N 1
ATOM 1000 C CA . LEU A 1 120 ? 11.472 -16.127 3.768 1.00 47.53 120 LEU A CA 1
ATOM 1001 C C . LEU A 1 120 ? 12.364 -14.909 4.033 1.00 47.53 120 LEU A C 1
ATOM 1003 O O . LEU A 1 120 ? 13.548 -15.079 4.317 1.00 47.53 120 LEU A O 1
ATOM 1007 N N . VAL A 1 121 ? 11.809 -13.695 3.950 1.00 46.25 121 VAL A N 1
ATOM 1008 C CA . VAL A 1 121 ? 12.543 -12.445 4.161 1.00 46.25 121 VAL A CA 1
ATOM 1009 C C . VAL A 1 121 ? 11.704 -11.504 5.028 1.00 46.25 121 VAL A C 1
ATOM 1011 O O . VAL A 1 121 ? 10.722 -10.936 4.560 1.00 46.25 121 VAL A O 1
ATOM 1014 N N . TYR A 1 122 ? 12.101 -11.376 6.297 1.00 48.50 122 TYR A N 1
ATOM 1015 C CA . TYR A 1 122 ? 11.565 -10.483 7.333 1.00 48.50 122 TYR A CA 1
ATOM 1016 C C . TYR A 1 122 ? 10.790 -9.258 6.808 1.00 48.50 122 TYR A C 1
ATOM 1018 O O . TYR A 1 122 ? 11.408 -8.256 6.454 1.00 48.50 122 TYR A O 1
ATOM 1026 N N . ASN A 1 123 ? 9.449 -9.329 6.803 1.00 51.81 123 ASN A N 1
ATOM 1027 C CA . ASN A 1 123 ? 8.522 -8.199 6.605 1.00 51.81 123 ASN A CA 1
ATOM 1028 C C . ASN A 1 123 ? 8.903 -7.233 5.470 1.00 51.81 123 ASN A C 1
ATOM 1030 O O . ASN A 1 123 ? 8.736 -6.016 5.585 1.00 51.81 123 ASN A O 1
ATOM 1034 N N . LEU A 1 124 ? 9.448 -7.761 4.373 1.00 57.62 124 LEU A N 1
ATOM 1035 C CA . LEU A 1 124 ? 9.860 -6.915 3.266 1.00 57.62 124 LEU A CA 1
ATOM 1036 C C . LEU A 1 124 ? 8.628 -6.286 2.596 1.00 57.62 124 LEU A C 1
ATOM 1038 O O . LEU A 1 124 ? 7.627 -6.983 2.386 1.00 57.62 124 LEU A O 1
ATOM 1042 N N . PRO A 1 125 ? 8.692 -4.999 2.209 1.00 67.00 125 PRO A N 1
ATOM 1043 C CA . PRO A 1 125 ? 7.617 -4.360 1.465 1.00 67.00 125 PRO A CA 1
ATOM 1044 C C . PRO A 1 125 ? 7.258 -5.185 0.226 1.00 67.00 125 PRO A C 1
ATOM 1046 O O . PRO A 1 125 ? 8.143 -5.653 -0.493 1.00 67.00 125 PRO A O 1
ATOM 1049 N N . TYR A 1 126 ? 5.964 -5.335 -0.065 1.00 76.00 126 TYR A N 1
ATOM 1050 C CA . TYR A 1 126 ? 5.469 -6.091 -1.228 1.00 76.00 126 TYR A CA 1
ATOM 1051 C C . TYR A 1 126 ? 6.041 -5.581 -2.566 1.00 76.00 126 TYR A C 1
ATOM 1053 O O . TYR A 1 126 ? 6.132 -6.337 -3.531 1.00 76.00 126 TYR A O 1
ATOM 1061 N N . HIS A 1 127 ? 6.516 -4.334 -2.598 1.00 82.44 127 HIS A N 1
ATOM 1062 C CA . HIS A 1 127 ? 7.265 -3.729 -3.699 1.00 82.44 127 HIS A CA 1
ATOM 1063 C C . HIS A 1 127 ? 8.601 -4.405 -4.027 1.00 82.44 127 HIS A C 1
ATOM 1065 O O . HIS A 1 127 ? 9.119 -4.217 -5.121 1.00 82.44 127 HIS A O 1
ATOM 1071 N N . ILE A 1 128 ? 9.168 -5.214 -3.129 1.00 85.19 128 ILE A N 1
ATOM 1072 C CA . ILE A 1 128 ? 10.396 -5.967 -3.422 1.00 85.19 128 ILE A CA 1
ATOM 1073 C C . ILE A 1 128 ? 10.109 -7.233 -4.241 1.00 85.19 128 ILE A C 1
ATOM 1075 O O . ILE A 1 128 ? 10.992 -7.731 -4.939 1.00 85.19 128 ILE A O 1
ATOM 1079 N N . TYR A 1 129 ? 8.872 -7.742 -4.218 1.00 86.50 129 TYR A N 1
ATOM 1080 C CA . TYR A 1 129 ? 8.481 -8.941 -4.961 1.00 86.50 129 TYR A CA 1
ATOM 1081 C C . TYR A 1 129 ? 8.943 -8.937 -6.432 1.00 86.50 129 TYR A C 1
ATOM 1083 O O . TYR A 1 129 ? 9.636 -9.886 -6.812 1.00 86.50 129 TYR A O 1
ATOM 1091 N N . PRO A 1 130 ? 8.650 -7.903 -7.253 1.00 89.31 130 PRO A N 1
ATOM 1092 C CA . PRO A 1 130 ? 9.036 -7.889 -8.665 1.00 89.31 130 PRO A CA 1
ATOM 1093 C C . PRO A 1 130 ? 10.551 -7.870 -8.905 1.00 89.31 130 PRO A C 1
ATOM 1095 O O . PRO A 1 130 ? 10.983 -8.126 -10.022 1.00 89.31 130 PRO A O 1
ATOM 1098 N N . PHE A 1 131 ? 11.385 -7.599 -7.899 1.00 89.31 131 PHE A N 1
ATOM 1099 C CA . PHE A 1 131 ? 12.845 -7.679 -8.030 1.00 89.31 131 PHE A CA 1
ATOM 1100 C C . PHE A 1 131 ? 13.364 -9.109 -7.844 1.00 89.31 131 PHE A C 1
ATOM 1102 O O . PHE A 1 131 ? 14.382 -9.495 -8.423 1.00 89.31 131 PHE A O 1
ATOM 1109 N N . ILE A 1 132 ? 12.652 -9.923 -7.062 1.00 87.19 132 ILE A N 1
ATOM 1110 C CA . ILE A 1 132 ? 13.052 -11.300 -6.763 1.00 87.19 132 ILE A CA 1
ATOM 1111 C C . ILE A 1 132 ? 12.376 -12.274 -7.732 1.00 87.19 132 ILE A C 1
ATOM 1113 O O . ILE A 1 132 ? 13.053 -13.138 -8.301 1.00 87.19 132 ILE A O 1
ATOM 1117 N N . PHE A 1 133 ? 11.078 -12.098 -7.982 1.00 88.06 133 PHE A N 1
ATOM 1118 C CA . PHE A 1 133 ? 10.252 -13.002 -8.781 1.00 88.06 133 PHE A CA 1
ATOM 1119 C C . PHE A 1 133 ? 9.653 -12.295 -9.999 1.00 88.06 133 PHE A C 1
ATOM 1121 O O . PHE A 1 133 ? 9.282 -11.125 -9.909 1.00 88.06 133 PHE A O 1
ATOM 1128 N N . PRO A 1 134 ? 9.539 -12.992 -11.144 1.00 90.06 134 PRO A N 1
ATOM 1129 C CA . PRO A 1 134 ? 8.902 -12.427 -12.321 1.00 90.06 134 PRO A CA 1
ATOM 1130 C C . PRO A 1 134 ? 7.412 -12.189 -12.065 1.00 90.06 134 PRO A C 1
ATOM 1132 O O . PRO A 1 134 ? 6.723 -13.046 -11.510 1.00 90.06 134 PRO A O 1
ATOM 1135 N N . LEU A 1 135 ? 6.902 -11.038 -12.499 1.00 91.31 135 LEU A N 1
ATOM 1136 C CA . LEU A 1 135 ? 5.486 -10.693 -12.380 1.00 91.31 135 LEU A CA 1
ATOM 1137 C C . LEU A 1 135 ? 5.022 -9.905 -13.605 1.00 91.31 135 LEU A C 1
ATOM 1139 O O . LEU A 1 135 ? 5.756 -9.082 -14.147 1.00 91.31 135 LEU A O 1
ATOM 1143 N N . HIS A 1 136 ? 3.797 -10.161 -14.053 1.00 94.12 136 HIS A N 1
ATOM 1144 C CA . HIS A 1 136 ? 3.241 -9.459 -15.204 1.00 94.12 136 HIS A CA 1
ATOM 1145 C C . HIS A 1 136 ? 2.899 -8.009 -14.837 1.00 94.12 136 HIS A C 1
ATOM 1147 O O . HIS A 1 136 ? 2.202 -7.781 -13.846 1.00 94.12 136 HIS A O 1
ATOM 1153 N N . LYS A 1 137 ? 3.324 -7.028 -15.644 1.00 92.06 137 LYS A N 1
ATOM 1154 C CA . LYS A 1 137 ? 3.205 -5.588 -15.325 1.00 92.06 137 LYS A CA 1
ATOM 1155 C C . LYS A 1 137 ? 1.788 -5.138 -14.981 1.00 92.06 137 LYS A C 1
ATOM 1157 O O . LYS A 1 137 ? 1.571 -4.509 -13.950 1.00 92.06 137 LYS A O 1
ATOM 1162 N N . VAL A 1 138 ? 0.808 -5.495 -15.812 1.00 92.25 138 VAL A N 1
ATOM 1163 C CA . VAL A 1 138 ? -0.598 -5.099 -15.591 1.00 92.25 138 VAL A CA 1
ATOM 1164 C C . VAL A 1 138 ? -1.158 -5.732 -14.317 1.00 92.25 138 VAL A C 1
ATOM 1166 O O . VAL A 1 138 ? -1.926 -5.110 -13.589 1.00 92.25 138 VAL A O 1
ATOM 1169 N N . VAL A 1 139 ? -0.741 -6.964 -14.022 1.00 92.62 139 VAL A N 1
ATOM 1170 C CA . VAL A 1 139 ? -1.196 -7.681 -12.830 1.00 92.62 139 VAL A CA 1
ATOM 1171 C C . VAL A 1 139 ? -0.542 -7.105 -11.583 1.00 92.62 139 VAL A C 1
ATOM 1173 O O . VAL A 1 139 ? -1.234 -6.911 -10.594 1.00 92.62 139 VAL A O 1
ATOM 1176 N N . TYR A 1 140 ? 0.743 -6.747 -11.640 1.00 91.69 140 TYR A N 1
ATOM 1177 C CA . TYR A 1 140 ? 1.410 -6.010 -10.569 1.00 91.69 140 TYR A CA 1
ATOM 1178 C C . TYR A 1 140 ? 0.693 -4.692 -10.257 1.00 91.69 140 TYR A C 1
ATOM 1180 O O . TYR A 1 140 ? 0.404 -4.431 -9.094 1.00 91.69 140 TYR A O 1
ATOM 1188 N N . LEU A 1 141 ? 0.323 -3.908 -11.277 1.00 91.00 141 LEU A N 1
ATOM 1189 C CA . LEU A 1 141 ? -0.419 -2.658 -11.085 1.00 91.00 141 LEU A CA 1
ATOM 1190 C C . LEU A 1 141 ? -1.810 -2.894 -10.469 1.00 91.00 141 LEU A C 1
ATOM 1192 O O . LEU A 1 141 ? -2.209 -2.182 -9.550 1.00 91.00 141 LEU A O 1
ATOM 1196 N N . GLY A 1 142 ? -2.539 -3.911 -10.938 1.00 92.31 142 GLY A N 1
ATOM 1197 C CA . GLY A 1 142 ? -3.834 -4.285 -10.364 1.00 92.31 142 GLY A CA 1
ATOM 1198 C C . GLY A 1 142 ? -3.718 -4.743 -8.908 1.00 92.31 142 GLY A C 1
ATOM 1199 O O . GLY A 1 142 ? -4.464 -4.277 -8.049 1.00 92.31 142 GLY A O 1
ATOM 1200 N N . LEU A 1 143 ? -2.740 -5.601 -8.610 1.00 91.69 143 LEU A N 1
ATOM 1201 C CA . LEU A 1 143 ? -2.438 -6.049 -7.252 1.00 91.69 143 LEU A CA 1
ATOM 1202 C C . LEU A 1 143 ? -2.043 -4.873 -6.361 1.00 91.69 143 LEU A C 1
ATOM 1204 O O . LEU A 1 143 ? -2.547 -4.787 -5.250 1.00 91.69 143 LEU A O 1
ATOM 1208 N N . TYR A 1 144 ? -1.223 -3.940 -6.849 1.00 89.06 144 TYR A N 1
ATOM 1209 C CA . TYR A 1 144 ? -0.854 -2.724 -6.125 1.00 89.06 144 TYR A CA 1
ATOM 1210 C C . TYR A 1 144 ? -2.089 -1.921 -5.693 1.00 89.06 144 TYR A C 1
ATOM 1212 O O . TYR A 1 144 ? -2.199 -1.553 -4.523 1.00 89.06 144 TYR A O 1
ATOM 1220 N N . LEU A 1 145 ? -3.055 -1.701 -6.590 1.00 91.25 145 LEU A N 1
ATOM 1221 C CA . LEU A 1 145 ? -4.309 -1.024 -6.236 1.00 91.25 145 LEU A CA 1
ATOM 1222 C C . LEU A 1 145 ? -5.102 -1.807 -5.182 1.00 91.25 145 LEU A C 1
ATOM 1224 O O . LEU A 1 145 ? -5.569 -1.217 -4.209 1.00 91.25 145 LEU A O 1
ATOM 1228 N N . LEU A 1 146 ? -5.206 -3.130 -5.334 1.00 91.94 146 LEU A N 1
ATOM 1229 C CA . LEU A 1 146 ? -5.892 -3.993 -4.368 1.00 91.94 146 LEU A CA 1
ATOM 1230 C C . LEU A 1 146 ? -5.229 -3.959 -2.985 1.00 91.94 146 LEU A C 1
ATOM 1232 O O . LEU A 1 146 ? -5.938 -3.860 -1.988 1.00 91.94 146 LEU A O 1
ATOM 1236 N N . VAL A 1 147 ? -3.893 -3.985 -2.914 1.00 89.69 147 VAL A N 1
ATOM 1237 C CA . VAL A 1 147 ? -3.140 -3.879 -1.652 1.00 89.69 147 VAL A CA 1
ATOM 1238 C C . VAL A 1 147 ? -3.455 -2.562 -0.950 1.00 89.69 147 VAL A C 1
ATOM 1240 O O . VAL A 1 147 ? -3.665 -2.547 0.261 1.00 89.69 147 VAL A O 1
ATOM 1243 N N . ASN A 1 148 ? -3.508 -1.455 -1.694 1.00 90.12 148 ASN A N 1
ATOM 1244 C CA . ASN A 1 148 ? -3.804 -0.141 -1.123 1.00 90.12 148 ASN A CA 1
ATOM 1245 C C . ASN A 1 148 ? -5.247 -0.055 -0.611 1.00 90.12 148 ASN A C 1
ATOM 1247 O O . ASN A 1 148 ? -5.463 0.401 0.510 1.00 90.12 148 ASN A O 1
ATOM 1251 N N . ILE A 1 149 ? -6.224 -0.548 -1.380 1.00 91.75 149 ILE A N 1
ATOM 1252 C CA . ILE A 1 149 ? -7.627 -0.619 -0.937 1.00 91.75 149 ILE A CA 1
ATOM 1253 C C . ILE A 1 149 ? -7.742 -1.480 0.325 1.00 91.75 149 ILE A C 1
ATOM 1255 O O . ILE A 1 149 ? -8.365 -1.061 1.299 1.00 91.75 149 ILE A O 1
ATOM 1259 N N . TRP A 1 150 ? -7.096 -2.650 0.334 1.00 90.69 150 TRP A N 1
ATOM 1260 C CA . TRP A 1 150 ? -7.064 -3.545 1.488 1.00 90.69 150 TRP A CA 1
ATOM 1261 C C . TRP A 1 150 ? -6.480 -2.862 2.726 1.00 90.69 150 TRP A C 1
ATOM 1263 O O . TRP A 1 150 ? -7.095 -2.881 3.790 1.00 90.69 150 TRP A O 1
ATOM 1273 N N . THR A 1 151 ? -5.330 -2.201 2.568 1.00 89.19 151 THR A N 1
ATOM 1274 C CA . THR A 1 151 ? -4.638 -1.493 3.654 1.00 89.19 151 THR A CA 1
ATOM 1275 C C . THR A 1 151 ? -5.524 -0.413 4.266 1.00 89.19 151 THR A C 1
ATOM 1277 O O . THR A 1 151 ? -5.533 -0.253 5.476 1.00 89.19 151 THR A O 1
ATOM 1280 N N . ILE A 1 152 ? -6.318 0.300 3.465 1.00 90.75 152 ILE A N 1
ATOM 1281 C CA . ILE A 1 152 ? -7.277 1.283 3.988 1.00 90.75 152 ILE A CA 1
ATOM 1282 C C . ILE A 1 152 ? -8.437 0.583 4.707 1.00 90.75 152 ILE A C 1
ATOM 1284 O O . ILE A 1 152 ? -8.847 1.026 5.777 1.00 90.75 152 ILE A O 1
ATOM 1288 N N . SER A 1 153 ? -8.951 -0.516 4.145 1.00 90.62 153 SER A N 1
ATOM 1289 C CA . SER A 1 153 ? -10.102 -1.232 4.709 1.00 90.62 153 SER A CA 1
ATOM 1290 C C . SER A 1 153 ? -9.823 -1.830 6.089 1.00 90.62 153 SER A C 1
ATOM 1292 O O . SER A 1 153 ? -10.654 -1.729 6.970 1.00 90.62 153 SER A O 1
ATOM 1294 N N . ILE A 1 154 ? -8.630 -2.359 6.366 1.00 87.50 154 ILE A N 1
ATOM 1295 C CA . ILE A 1 154 ? -8.343 -2.953 7.687 1.00 87.50 154 ILE A CA 1
ATOM 1296 C C . ILE A 1 154 ? -8.299 -1.927 8.840 1.00 87.50 154 ILE A C 1
ATOM 1298 O O . ILE A 1 154 ? -8.266 -2.319 10.006 1.00 87.50 154 ILE A O 1
ATOM 1302 N N . HIS A 1 155 ? -8.344 -0.624 8.551 1.00 88.44 155 HIS A N 1
ATOM 1303 C CA . HIS A 1 155 ? -8.405 0.447 9.552 1.00 88.44 155 HIS A CA 1
ATOM 1304 C C . HIS A 1 155 ? -9.811 1.041 9.748 1.00 88.44 155 HIS A C 1
ATOM 1306 O O . HIS A 1 155 ? -9.956 2.025 10.472 1.00 88.44 155 HIS A O 1
ATOM 1312 N N . ASP A 1 156 ? -10.848 0.476 9.128 1.00 85.62 156 ASP A N 1
ATOM 1313 C CA . ASP A 1 156 ? -12.223 0.982 9.242 1.00 85.62 156 ASP A CA 1
ATOM 1314 C C . ASP A 1 156 ? -12.896 0.691 10.598 1.00 85.62 156 ASP A C 1
ATOM 1316 O O . ASP A 1 156 ? -13.935 1.270 10.916 1.00 85.62 156 ASP A O 1
ATOM 1320 N N . GLY A 1 157 ? -12.311 -0.179 11.422 1.00 82.00 157 GLY A N 1
ATOM 1321 C CA . GLY A 1 157 ? -12.887 -0.568 12.706 1.00 82.00 157 GLY A CA 1
ATOM 1322 C C . GLY A 1 157 ? -14.153 -1.421 12.577 1.00 82.00 157 GLY A C 1
ATOM 1323 O O . GLY A 1 157 ? -14.818 -1.660 13.587 1.00 82.00 157 GLY A O 1
ATOM 1324 N N . ASP A 1 158 ? -14.490 -1.892 11.372 1.00 83.62 158 ASP A N 1
ATOM 1325 C CA . ASP A 1 158 ? -15.577 -2.830 11.141 1.00 83.62 158 ASP A CA 1
ATOM 1326 C C . ASP A 1 158 ? -15.091 -4.268 11.355 1.00 83.62 158 ASP A C 1
ATOM 1328 O O . ASP A 1 158 ? -14.298 -4.844 10.607 1.00 83.62 158 ASP A O 1
ATOM 1332 N N . PHE A 1 159 ? -15.578 -4.883 12.428 1.00 83.69 159 PHE A N 1
ATOM 1333 C CA . PHE A 1 159 ? -15.180 -6.236 12.813 1.00 83.69 159 PHE A CA 1
ATOM 1334 C C . PHE A 1 159 ? -16.127 -7.313 12.266 1.00 83.69 159 PHE A C 1
ATOM 1336 O O . PHE A 1 159 ? -16.010 -8.487 12.628 1.00 83.69 159 PHE A O 1
ATOM 1343 N N . HIS A 1 160 ? -17.072 -6.957 11.392 1.00 78.94 160 HIS A N 1
ATOM 1344 C CA . HIS A 1 160 ? -18.047 -7.896 10.843 1.00 78.94 160 HIS A CA 1
ATOM 1345 C C . HIS A 1 160 ? -17.480 -8.695 9.663 1.00 78.94 160 HIS A C 1
ATOM 1347 O O . HIS A 1 160 ? -17.680 -8.384 8.495 1.00 78.94 160 HIS A O 1
ATOM 1353 N N . VAL A 1 161 ? -16.829 -9.817 9.972 1.00 78.31 161 VAL A N 1
ATOM 1354 C CA . VAL A 1 161 ? -16.403 -10.806 8.970 1.00 78.31 161 VAL A CA 1
ATOM 1355 C C . VAL A 1 161 ? -17.333 -12.028 9.017 1.00 78.31 161 VAL A C 1
ATOM 1357 O O . VAL A 1 161 ? -17.631 -12.517 10.114 1.00 78.31 161 VAL A O 1
ATOM 1360 N N . PRO A 1 162 ? -17.785 -12.580 7.869 1.00 82.12 162 PRO A N 1
ATOM 1361 C CA . PRO A 1 162 ? -18.552 -13.825 7.839 1.00 82.12 162 PRO A CA 1
ATOM 1362 C C . PRO A 1 162 ? -17.849 -14.944 8.619 1.00 82.12 162 PRO A C 1
ATOM 1364 O O . PRO A 1 162 ? -16.639 -15.123 8.493 1.00 82.12 162 PRO A O 1
ATOM 1367 N N . GLN A 1 163 ? -18.598 -15.741 9.391 1.00 78.12 163 GLN A N 1
ATOM 1368 C CA . GLN A 1 163 ? -18.024 -16.731 10.325 1.00 78.12 163 GLN A CA 1
ATOM 1369 C C . GLN A 1 163 ? -17.056 -17.725 9.665 1.00 78.12 163 GLN A C 1
ATOM 1371 O O . GLN A 1 163 ? -16.074 -18.132 10.277 1.00 78.12 163 GLN A O 1
ATOM 1376 N N . ILE A 1 164 ? -17.304 -18.080 8.403 1.00 81.88 164 ILE A N 1
ATOM 1377 C CA . ILE A 1 164 ? -16.462 -18.999 7.624 1.00 81.88 164 ILE A CA 1
ATOM 1378 C C . ILE A 1 164 ? -15.103 -18.364 7.287 1.00 81.88 164 ILE A C 1
ATOM 1380 O O . ILE A 1 164 ? -14.085 -19.050 7.254 1.00 81.88 164 ILE A O 1
ATOM 1384 N N . LEU A 1 165 ? -15.077 -17.050 7.054 1.00 82.31 165 LEU A N 1
ATOM 1385 C CA . LEU A 1 165 ? -13.881 -16.302 6.661 1.00 82.31 165 LEU A CA 1
ATOM 1386 C C . LEU A 1 165 ? -13.109 -15.746 7.855 1.00 82.31 165 LEU A C 1
ATOM 1388 O O . LEU A 1 165 ? -11.904 -15.526 7.750 1.00 82.31 165 LEU A O 1
ATOM 1392 N N . LYS A 1 166 ? -13.776 -15.579 9.000 1.00 78.50 166 LYS A N 1
ATOM 1393 C CA . LYS A 1 166 ? -13.183 -15.115 10.254 1.00 78.50 166 LYS A CA 1
ATOM 1394 C C . LYS A 1 166 ? -11.876 -15.831 10.625 1.00 78.50 166 LYS A C 1
ATOM 1396 O O . LYS A 1 166 ? -10.917 -15.140 10.923 1.00 78.50 166 LYS A O 1
ATOM 1401 N N . PRO A 1 167 ? -11.750 -17.171 10.586 1.00 78.12 167 PRO A N 1
ATOM 1402 C CA . PRO A 1 167 ? -10.477 -17.800 10.920 1.00 78.12 167 PRO A CA 1
ATOM 1403 C C . PRO A 1 167 ? -9.396 -17.606 9.851 1.00 78.12 167 PRO A C 1
ATOM 1405 O O . PRO A 1 167 ? -8.231 -17.806 10.181 1.00 78.12 167 PRO A O 1
ATOM 1408 N N . LEU A 1 168 ? -9.746 -17.262 8.610 1.00 81.00 168 LEU A N 1
ATOM 1409 C CA . LEU A 1 168 ? -8.833 -17.244 7.466 1.00 81.00 168 LEU A CA 1
ATOM 1410 C C . LEU A 1 168 ? -8.279 -15.846 7.166 1.00 81.00 168 LEU A C 1
ATOM 1412 O O . LEU A 1 168 ? -7.106 -15.721 6.825 1.00 81.00 168 LEU A O 1
ATOM 1416 N N . ILE A 1 169 ? -9.113 -14.815 7.284 1.00 84.25 169 ILE A N 1
ATOM 1417 C CA . ILE A 1 169 ? -8.813 -13.449 6.847 1.00 84.25 169 ILE A CA 1
ATOM 1418 C C . ILE A 1 169 ? -8.256 -12.614 8.005 1.00 84.25 169 ILE A C 1
ATOM 1420 O O . ILE A 1 169 ? -8.843 -12.594 9.085 1.00 84.25 169 ILE A O 1
ATOM 1424 N N . ASN A 1 170 ? -7.161 -11.885 7.765 1.00 82.31 170 ASN A N 1
ATOM 1425 C CA . ASN A 1 170 ? -6.633 -10.883 8.695 1.00 82.31 170 ASN A CA 1
ATOM 1426 C C . ASN A 1 170 ? -7.328 -9.524 8.469 1.00 82.31 170 ASN A C 1
ATOM 1428 O O . ASN A 1 170 ? -6.781 -8.636 7.824 1.00 82.31 170 ASN A O 1
ATOM 1432 N N . GLY A 1 171 ? -8.586 -9.411 8.907 1.00 84.25 171 GLY A N 1
ATOM 1433 C CA . GLY A 1 171 ? -9.394 -8.189 8.770 1.00 84.25 171 GLY A CA 1
ATOM 1434 C C . GLY A 1 171 ? -9.132 -7.147 9.867 1.00 84.25 171 GLY A C 1
ATOM 1435 O O . GLY A 1 171 ? -8.215 -7.297 10.674 1.00 84.25 171 GLY A O 1
ATOM 1436 N N . SER A 1 172 ? -9.991 -6.122 9.952 1.00 84.31 172 SER A N 1
ATOM 1437 C CA . SER A 1 172 ? -9.783 -4.977 10.856 1.00 84.31 1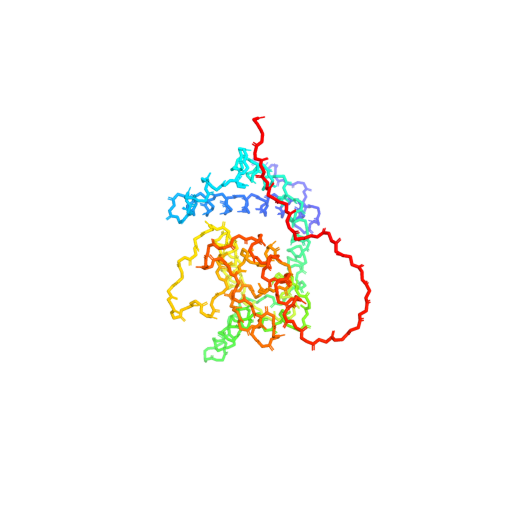72 SER A CA 1
ATOM 1438 C C . SER A 1 172 ? -9.616 -5.354 12.334 1.00 84.31 172 SER A C 1
ATOM 1440 O O . SER A 1 172 ? -8.794 -4.768 13.038 1.00 84.31 172 SER A O 1
ATOM 1442 N N . ALA A 1 173 ? -10.318 -6.390 12.802 1.00 80.56 173 ALA A N 1
ATOM 1443 C CA . ALA A 1 173 ? -10.218 -6.863 14.183 1.00 80.56 173 ALA A CA 1
ATOM 1444 C C . ALA A 1 173 ? -8.801 -7.346 14.541 1.00 80.56 173 ALA A C 1
ATOM 1446 O O . ALA A 1 173 ? -8.184 -6.856 15.481 1.00 80.56 173 ALA A O 1
ATOM 1447 N N . TYR A 1 174 ? -8.261 -8.277 13.758 1.00 78.31 174 TYR A N 1
ATOM 1448 C CA . TYR A 1 174 ? -6.937 -8.847 14.007 1.00 78.31 174 TYR A CA 1
ATOM 1449 C C . TYR A 1 174 ? -5.818 -7.828 13.782 1.00 78.31 174 TYR A C 1
ATOM 1451 O O . TYR A 1 174 ? -4.827 -7.832 14.512 1.00 78.31 174 TYR A O 1
ATOM 1459 N N . HIS A 1 175 ? -6.003 -6.927 12.817 1.00 82.38 175 HIS A N 1
ATOM 1460 C CA . HIS A 1 175 ? -5.088 -5.821 12.582 1.00 82.38 175 HIS A CA 1
ATOM 1461 C C . HIS A 1 175 ? -5.087 -4.802 13.736 1.00 82.38 175 HIS A C 1
ATOM 1463 O O . HIS A 1 175 ? -4.032 -4.318 14.149 1.00 82.38 175 HIS A O 1
ATOM 1469 N N . THR A 1 176 ? -6.253 -4.527 14.326 1.00 80.88 176 THR A N 1
ATOM 1470 C CA . THR A 1 176 ? -6.360 -3.716 15.547 1.00 80.88 176 THR A CA 1
ATOM 1471 C C . THR A 1 176 ? -5.614 -4.384 16.700 1.00 80.88 176 THR A C 1
ATOM 1473 O O . THR A 1 176 ? -4.824 -3.730 17.379 1.00 80.88 176 THR A O 1
ATOM 1476 N N . ASP A 1 177 ? -5.785 -5.694 16.887 1.00 79.94 177 ASP A N 1
ATOM 1477 C CA . ASP A 1 177 ? -5.073 -6.447 17.928 1.00 79.94 177 ASP A CA 1
ATOM 1478 C C . ASP A 1 177 ? -3.550 -6.379 17.741 1.00 79.94 177 ASP A C 1
ATOM 1480 O O . ASP A 1 177 ? -2.813 -6.176 18.709 1.00 79.94 177 ASP A O 1
ATOM 1484 N N . HIS A 1 178 ? -3.076 -6.478 16.495 1.00 79.19 178 HIS A N 1
ATOM 1485 C CA . HIS A 1 178 ? -1.665 -6.298 16.158 1.00 79.19 178 HIS A CA 1
ATOM 1486 C C . HIS A 1 178 ? -1.137 -4.931 16.624 1.00 79.19 178 HIS A C 1
ATOM 1488 O O . HIS A 1 178 ? -0.107 -4.871 17.289 1.00 79.19 178 HIS A O 1
ATOM 1494 N N . HIS A 1 179 ? -1.853 -3.835 16.363 1.00 79.50 179 HIS A N 1
ATOM 1495 C CA . HIS A 1 179 ? -1.434 -2.500 16.808 1.00 79.50 179 HIS A CA 1
ATOM 1496 C C . HIS A 1 179 ? -1.493 -2.290 18.325 1.00 79.50 179 HIS A C 1
ATOM 1498 O O . HIS A 1 179 ? -0.815 -1.407 18.849 1.00 79.50 179 HIS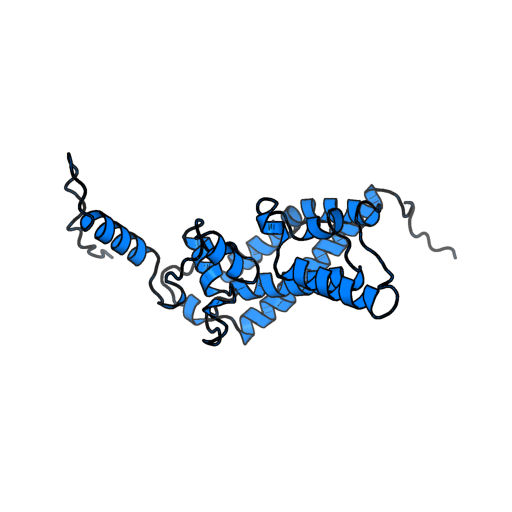 A O 1
ATOM 1504 N N . MET A 1 180 ? -2.291 -3.081 19.039 1.00 75.44 180 MET A N 1
ATOM 1505 C CA . MET A 1 180 ? -2.403 -2.985 20.493 1.00 75.44 180 MET A CA 1
ATOM 1506 C C . MET A 1 180 ? -1.314 -3.775 21.222 1.00 75.44 180 MET A C 1
ATOM 1508 O O . MET A 1 180 ? -0.856 -3.339 22.279 1.00 75.44 180 MET A O 1
ATOM 1512 N N . PHE A 1 181 ? -0.913 -4.931 20.684 1.00 71.50 181 PHE A N 1
ATOM 1513 C CA . PHE A 1 181 ? -0.003 -5.861 21.362 1.00 71.50 181 PHE A CA 1
ATOM 1514 C C . PHE A 1 181 ? 1.358 -6.024 20.685 1.00 71.50 181 PHE A C 1
ATOM 1516 O O . PHE A 1 181 ? 2.276 -6.502 21.336 1.00 71.50 181 PHE A O 1
ATOM 1523 N N . PHE A 1 182 ? 1.500 -5.645 19.414 1.00 73.06 182 PHE A N 1
ATOM 1524 C CA . PHE A 1 182 ? 2.711 -5.728 18.585 1.00 73.06 182 PHE A CA 1
ATOM 1525 C C . PHE A 1 182 ? 3.334 -7.124 18.402 1.00 73.06 182 PHE A C 1
ATOM 1527 O O . PHE A 1 182 ? 4.159 -7.287 17.516 1.00 73.06 182 PHE A O 1
ATOM 1534 N N . ASP A 1 183 ? 2.930 -8.148 19.152 1.00 71.31 183 ASP A N 1
ATOM 1535 C CA . ASP A 1 183 ? 3.572 -9.472 19.128 1.00 71.31 183 ASP A CA 1
ATOM 1536 C C . ASP A 1 183 ? 2.859 -10.513 18.238 1.00 71.31 183 ASP A C 1
ATOM 1538 O O . ASP A 1 183 ? 3.383 -11.605 18.023 1.00 71.31 183 ASP A O 1
ATOM 1542 N N . TYR A 1 184 ? 1.678 -10.196 17.693 1.00 74.56 184 TYR A N 1
ATOM 1543 C CA . TYR A 1 184 ? 0.797 -11.170 17.025 1.00 74.56 184 TYR A CA 1
ATOM 1544 C C . TYR A 1 184 ? 0.176 -10.635 15.724 1.00 74.56 184 TYR A C 1
ATOM 1546 O O . TYR A 1 184 ? 0.161 -9.426 15.491 1.00 74.56 184 TYR A O 1
ATOM 1554 N N . ASN A 1 185 ? -0.391 -11.547 14.920 1.00 78.62 185 ASN A N 1
ATOM 1555 C CA . ASN A 1 185 ? -1.235 -11.270 13.741 1.00 78.62 185 ASN A CA 1
ATOM 1556 C C . ASN A 1 185 ? -0.575 -10.390 12.654 1.00 78.62 185 ASN A C 1
ATOM 1558 O O . ASN A 1 185 ? -1.142 -9.388 12.217 1.00 78.62 185 ASN A O 1
ATOM 1562 N N . TYR A 1 186 ? 0.617 -10.781 12.201 1.00 74.69 186 TYR A N 1
ATOM 1563 C CA . TYR A 1 186 ? 1.412 -10.056 11.202 1.00 74.69 186 TYR A CA 1
ATOM 1564 C C . TYR A 1 186 ? 0.985 -10.308 9.748 1.00 74.69 186 TYR A C 1
ATOM 1566 O O . TYR A 1 186 ? 1.455 -9.618 8.842 1.00 74.69 186 TYR A O 1
ATOM 1574 N N . GLY A 1 187 ? 0.146 -11.312 9.479 1.00 75.38 187 GLY A N 1
ATOM 1575 C CA . GLY A 1 187 ? -0.218 -11.690 8.115 1.00 75.38 187 GLY A CA 1
ATOM 1576 C C . GLY A 1 187 ? -0.919 -10.564 7.350 1.00 75.38 187 GLY A C 1
ATOM 1577 O O . GLY A 1 187 ? -1.911 -10.027 7.813 1.00 75.38 187 GLY A O 1
ATOM 1578 N N . GLN A 1 188 ? -0.471 -10.233 6.138 1.00 76.75 188 GLN A N 1
ATOM 1579 C CA . GLN A 1 188 ? -1.024 -9.094 5.386 1.00 76.75 188 GLN A CA 1
ATOM 1580 C C . GLN A 1 188 ? -2.525 -9.233 5.053 1.00 76.75 188 GLN A C 1
ATOM 1582 O O . GLN A 1 188 ? -3.288 -8.286 5.217 1.00 76.75 188 GLN A O 1
ATOM 1587 N N . TYR A 1 189 ? -2.941 -10.401 4.551 1.00 82.31 189 TYR A N 1
ATOM 1588 C CA . TYR A 1 189 ? -4.324 -10.669 4.107 1.00 82.31 189 TYR A CA 1
ATOM 1589 C C . TYR A 1 189 ? -4.957 -11.846 4.839 1.00 82.31 189 TYR A C 1
ATOM 1591 O O . TYR A 1 189 ? -6.164 -11.885 5.077 1.00 82.31 189 TYR A O 1
ATOM 1599 N N . PHE A 1 190 ? -4.132 -12.835 5.173 1.00 85.38 190 PHE A N 1
ATOM 1600 C CA . PHE A 1 190 ? -4.561 -14.110 5.716 1.00 85.38 190 PHE A CA 1
ATOM 1601 C C . PHE A 1 190 ? -3.810 -14.408 7.002 1.00 85.38 190 PHE A C 1
ATOM 1603 O O . PHE A 1 190 ? -2.620 -14.127 7.117 1.00 85.38 190 PHE A O 1
ATOM 1610 N N . THR A 1 191 ? -4.482 -15.093 7.918 1.00 81.69 191 THR A N 1
ATOM 1611 C CA . THR A 1 191 ? -3.906 -15.562 9.188 1.00 81.69 191 THR A CA 1
ATOM 1612 C C . THR A 1 191 ? -3.061 -16.832 9.018 1.00 81.69 191 THR A C 1
ATOM 1614 O O . THR A 1 191 ? -2.552 -17.384 9.992 1.00 81.69 191 THR A O 1
ATOM 1617 N N . LEU A 1 192 ? -2.926 -17.341 7.785 1.00 80.38 192 LEU A N 1
ATOM 1618 C CA . LEU A 1 192 ? -2.274 -18.615 7.472 1.00 80.38 192 LEU A CA 1
ATOM 1619 C C . LEU A 1 192 ? -0.861 -18.702 8.064 1.00 80.38 192 LEU A C 1
ATOM 1621 O O . LEU A 1 192 ? -0.530 -19.687 8.723 1.00 80.38 192 LEU A O 1
ATOM 1625 N N . TRP A 1 193 ? -0.035 -17.675 7.858 1.00 74.50 193 TRP A N 1
ATOM 1626 C CA . TRP A 1 193 ? 1.341 -17.681 8.357 1.00 74.50 193 TRP A CA 1
ATOM 1627 C C . TRP A 1 193 ? 1.438 -17.441 9.847 1.00 74.50 193 TRP A C 1
ATOM 1629 O O . TRP A 1 193 ? 2.279 -18.067 10.483 1.00 74.50 193 TRP A O 1
ATOM 1639 N N . ASP A 1 194 ? 0.552 -16.623 10.410 1.00 75.62 194 ASP A N 1
ATOM 1640 C CA . ASP A 1 194 ? 0.479 -16.443 11.857 1.00 75.62 194 ASP A CA 1
ATOM 1641 C C . ASP A 1 194 ? 0.162 -17.777 12.540 1.00 75.62 194 ASP A C 1
ATOM 1643 O O . ASP A 1 194 ? 0.762 -18.129 13.550 1.00 75.62 194 ASP A O 1
ATOM 1647 N N . ARG A 1 195 ? -0.716 -18.592 11.943 1.00 77.62 195 ARG A N 1
ATOM 1648 C CA . ARG A 1 195 ? -1.046 -19.930 12.453 1.00 77.62 195 ARG A CA 1
ATOM 1649 C C . ARG A 1 195 ? 0.115 -20.906 12.317 1.00 77.62 195 ARG A C 1
ATOM 1651 O O . ARG A 1 195 ? 0.399 -21.638 13.258 1.00 77.62 195 ARG A O 1
ATOM 1658 N N . ILE A 1 196 ? 0.791 -20.915 11.167 1.00 78.06 196 ILE A N 1
ATOM 1659 C CA . ILE A 1 196 ? 1.954 -21.788 10.939 1.00 78.06 196 ILE A CA 1
ATOM 1660 C C . ILE A 1 196 ? 3.129 -21.393 11.847 1.00 78.06 196 ILE A C 1
ATOM 1662 O O . ILE A 1 196 ? 3.863 -22.262 12.307 1.00 78.06 196 ILE A O 1
ATOM 1666 N N . GLY A 1 197 ? 3.315 -20.096 12.099 1.00 70.88 197 GLY A N 1
ATOM 1667 C CA . GLY A 1 197 ? 4.375 -19.553 12.947 1.00 70.88 197 GLY A CA 1
ATOM 1668 C C . GLY A 1 197 ? 4.056 -19.534 14.443 1.00 70.88 197 GLY A C 1
ATOM 1669 O O . GLY A 1 197 ? 4.928 -19.175 15.224 1.00 70.88 197 GLY A O 1
ATOM 1670 N N . GLY A 1 198 ? 2.834 -19.896 14.853 1.00 70.88 198 GLY A N 1
ATOM 1671 C CA . GLY A 1 198 ? 2.395 -19.813 16.251 1.00 70.88 198 GLY A CA 1
ATOM 1672 C C . GLY A 1 198 ? 2.183 -18.382 16.771 1.00 70.88 198 GLY A C 1
ATOM 1673 O O . GLY A 1 198 ? 2.080 -18.189 17.976 1.00 70.88 198 GLY A O 1
ATOM 1674 N N . LEU A 1 199 ? 2.106 -17.393 15.876 1.00 69.81 199 LEU A N 1
ATOM 1675 C CA . LEU A 1 199 ? 1.881 -15.969 16.164 1.00 69.81 199 LEU A CA 1
ATOM 1676 C C . LEU A 1 199 ? 0.403 -15.560 16.030 1.00 69.81 199 LEU A C 1
ATOM 1678 O O . LEU A 1 199 ? 0.066 -14.380 16.124 1.00 69.81 199 LEU A O 1
ATOM 1682 N N . PHE A 1 200 ? -0.488 -16.518 15.762 1.00 73.06 200 PHE A N 1
ATOM 1683 C CA . PHE A 1 200 ? -1.920 -16.262 15.659 1.00 73.06 200 PHE A CA 1
ATOM 1684 C C . PHE A 1 200 ? -2.554 -16.187 17.040 1.00 73.06 200 PHE A C 1
ATOM 1686 O O . PHE A 1 200 ? -2.507 -17.153 17.801 1.00 73.06 200 PHE A O 1
ATOM 1693 N N . GLN A 1 201 ? -3.231 -15.075 17.310 1.00 68.81 201 GLN A N 1
ATOM 1694 C CA . GLN A 1 201 ? -3.869 -14.839 18.592 1.00 68.81 201 GLN A CA 1
ATOM 1695 C C . GLN A 1 201 ? -5.240 -14.191 18.367 1.00 68.81 201 GLN A C 1
ATOM 1697 O O . GLN A 1 201 ? -5.359 -13.117 17.782 1.00 68.81 201 GLN A O 1
ATOM 1702 N N . ASN A 1 202 ? -6.301 -14.871 18.808 1.00 64.19 202 ASN A N 1
ATOM 1703 C CA . ASN A 1 202 ? -7.680 -14.395 18.673 1.00 64.19 202 ASN A CA 1
ATOM 1704 C C . ASN A 1 202 ? -8.068 -13.629 19.935 1.00 64.19 202 ASN A C 1
ATOM 1706 O O . ASN A 1 202 ? -8.623 -14.210 20.870 1.00 64.19 202 ASN A O 1
ATOM 1710 N N . LEU A 1 203 ? -7.685 -12.359 20.004 1.00 59.59 203 LEU A N 1
ATOM 1711 C CA . LEU A 1 203 ? -7.703 -11.616 21.252 1.00 59.59 203 LEU A CA 1
ATOM 1712 C C . LEU A 1 203 ? -8.536 -10.345 21.121 1.00 59.59 203 LEU A C 1
ATOM 1714 O O . LEU A 1 203 ? -8.135 -9.408 20.479 1.00 59.59 203 LEU A O 1
ATOM 1718 N N . PHE A 1 204 ? -9.652 -10.273 21.841 1.00 55.97 204 PHE A N 1
ATOM 1719 C CA . PHE A 1 204 ? -10.314 -9.025 22.246 1.00 55.97 204 PHE A CA 1
ATOM 1720 C C . PHE A 1 204 ? -11.104 -8.199 21.226 1.00 55.97 204 PHE A C 1
ATOM 1722 O O . PHE A 1 204 ? -12.217 -7.811 21.597 1.00 55.97 204 PHE A O 1
ATOM 1729 N N . SER A 1 205 ? -10.643 -7.936 19.997 1.00 54.28 205 SER A N 1
ATOM 1730 C CA . SER A 1 205 ? -11.407 -7.062 19.077 1.00 54.28 205 SER A CA 1
ATOM 1731 C C . SER A 1 205 ? -12.798 -7.620 18.752 1.00 54.28 205 SER A C 1
ATOM 1733 O O . SER A 1 205 ? -13.791 -6.894 18.757 1.00 54.28 205 SER A O 1
ATOM 1735 N N . PHE A 1 206 ? -12.927 -8.946 18.644 1.00 53.34 206 PHE A N 1
ATOM 1736 C CA . PHE A 1 206 ? -14.234 -9.606 18.530 1.00 53.34 206 PHE A CA 1
ATOM 1737 C C . PHE A 1 206 ? -15.037 -9.671 19.841 1.00 53.34 206 PHE A C 1
ATOM 1739 O O . PHE A 1 206 ? -16.254 -9.839 19.796 1.00 53.34 206 PHE A O 1
ATOM 1746 N N . GLU A 1 207 ? -14.387 -9.564 21.004 1.00 55.44 207 GLU A N 1
ATOM 1747 C CA . GLU A 1 207 ? -15.035 -9.645 22.323 1.00 55.44 207 GLU A CA 1
ATOM 1748 C C . GLU A 1 207 ? -15.356 -8.268 22.939 1.00 55.44 207 GLU A C 1
ATOM 1750 O O . GLU A 1 207 ? -15.948 -8.219 24.018 1.00 55.44 207 GLU A O 1
ATOM 1755 N N . ARG A 1 208 ? -14.991 -7.150 22.284 1.00 52.88 208 ARG A N 1
ATOM 1756 C CA . ARG A 1 208 ? -15.140 -5.765 22.793 1.00 52.88 208 ARG A CA 1
ATOM 1757 C C . ARG A 1 208 ? -14.560 -5.549 24.196 1.00 52.88 208 ARG A C 1
ATOM 1759 O O . ARG A 1 208 ? -15.094 -4.798 25.013 1.00 52.88 208 ARG A O 1
ATOM 1766 N N . LYS A 1 209 ? -13.454 -6.213 24.499 1.00 54.09 209 LYS A N 1
ATOM 1767 C CA . LYS A 1 209 ? -12.795 -6.144 25.805 1.00 54.09 209 LYS A CA 1
ATOM 1768 C C . LYS A 1 209 ? -11.503 -5.344 25.659 1.00 54.09 209 LYS A C 1
ATOM 1770 O O . LYS A 1 209 ? -10.578 -5.780 24.998 1.00 54.09 209 LYS A O 1
ATOM 1775 N N . GLY A 1 210 ? -11.445 -4.147 26.242 1.00 53.88 210 GLY A N 1
ATOM 1776 C CA . GLY A 1 210 ? -10.287 -3.256 26.090 1.00 53.88 210 GLY A CA 1
ATOM 1777 C C . GLY A 1 210 ? -8.977 -3.825 26.674 1.00 53.88 210 GLY A C 1
ATOM 1778 O O . GLY A 1 210 ? -9.016 -4.756 27.486 1.00 53.88 210 GLY A O 1
ATOM 1779 N N . PRO A 1 211 ? -7.816 -3.221 26.358 1.00 54.09 211 PRO A N 1
ATOM 1780 C CA . PRO A 1 211 ? -6.481 -3.684 26.778 1.00 54.09 211 PRO A CA 1
ATOM 1781 C C . PRO A 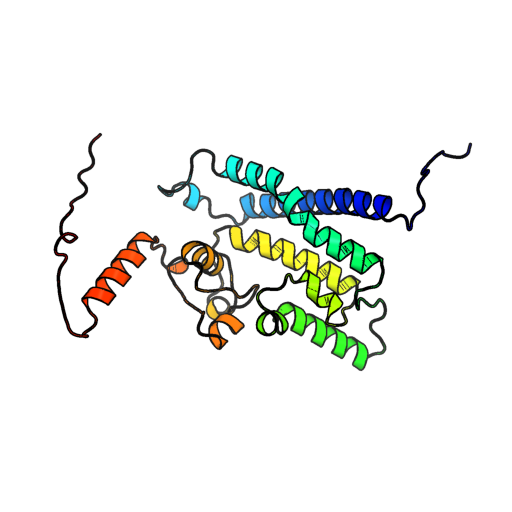1 211 ? -6.316 -3.814 28.302 1.00 54.09 211 PRO A C 1
ATOM 1783 O O . PRO A 1 211 ? -5.543 -4.635 28.789 1.00 54.09 211 PRO A O 1
ATOM 1786 N N . LEU A 1 212 ? -7.100 -3.069 29.088 1.00 53.88 212 LEU A N 1
ATOM 1787 C CA . LEU A 1 212 ? -7.103 -3.176 30.550 1.00 53.88 212 LEU A CA 1
ATOM 1788 C C . LEU A 1 212 ? -7.548 -4.566 31.043 1.00 53.88 212 LEU A C 1
ATOM 1790 O O . LEU A 1 212 ? -7.078 -5.046 32.071 1.00 53.88 212 LEU A O 1
ATOM 1794 N N . SER A 1 213 ? -8.460 -5.215 30.315 1.00 57.03 213 SER A N 1
ATOM 1795 C CA . SER A 1 213 ? -8.929 -6.565 30.638 1.00 57.03 213 SER A CA 1
ATOM 1796 C C . SER A 1 213 ? -7.864 -7.630 30.359 1.00 57.03 213 SER A C 1
ATOM 1798 O O . SER A 1 213 ? -7.800 -8.614 31.087 1.00 57.03 213 SER A O 1
ATOM 1800 N N . TYR A 1 214 ? -6.979 -7.398 29.383 1.00 55.88 214 TYR A N 1
ATOM 1801 C CA . TYR A 1 214 ? -5.810 -8.237 29.125 1.00 55.88 214 TYR A CA 1
ATOM 1802 C C . TYR A 1 214 ? -4.774 -8.127 30.235 1.00 55.88 214 TYR A C 1
ATOM 1804 O O . TYR A 1 214 ? -4.334 -9.149 30.741 1.00 55.88 214 TYR A O 1
ATOM 1812 N N . VAL A 1 215 ? -4.426 -6.906 30.661 1.00 60.22 215 VAL A N 1
ATOM 1813 C CA . VAL A 1 215 ? -3.489 -6.711 31.782 1.00 60.22 215 VAL A CA 1
ATOM 1814 C C . VAL A 1 215 ? -4.028 -7.378 33.045 1.00 60.22 215 VAL A C 1
ATOM 1816 O O . VAL A 1 215 ? -3.274 -8.042 33.748 1.00 60.22 215 VAL A O 1
ATOM 1819 N N . LYS A 1 216 ? -5.34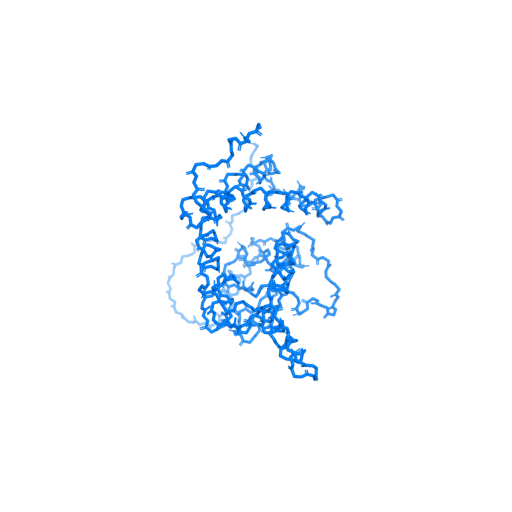0 -7.270 33.300 1.00 62.03 216 LYS A N 1
ATOM 1820 C CA . LYS A 1 216 ? -5.996 -7.999 34.394 1.00 62.03 216 LYS A CA 1
ATOM 1821 C C . LYS A 1 216 ? -5.907 -9.511 34.213 1.00 62.03 216 LYS A C 1
ATOM 1823 O O . LYS A 1 216 ? -5.450 -10.180 35.126 1.00 62.03 216 LYS A O 1
ATOM 1828 N N . LYS A 1 217 ? -6.251 -10.039 33.037 1.00 64.19 217 LYS A N 1
ATOM 1829 C CA . LYS A 1 217 ? -6.190 -11.477 32.750 1.00 64.19 217 LYS A CA 1
ATOM 1830 C C . LYS A 1 217 ? -4.764 -12.032 32.845 1.00 64.19 217 LYS A C 1
ATOM 1832 O O . LYS A 1 217 ? -4.577 -13.083 33.433 1.00 64.19 217 LYS A O 1
ATOM 1837 N N . MET A 1 218 ? -3.756 -11.323 32.340 1.00 56.91 218 MET A N 1
ATOM 1838 C CA . MET A 1 218 ? -2.350 -11.714 32.471 1.00 56.91 218 MET A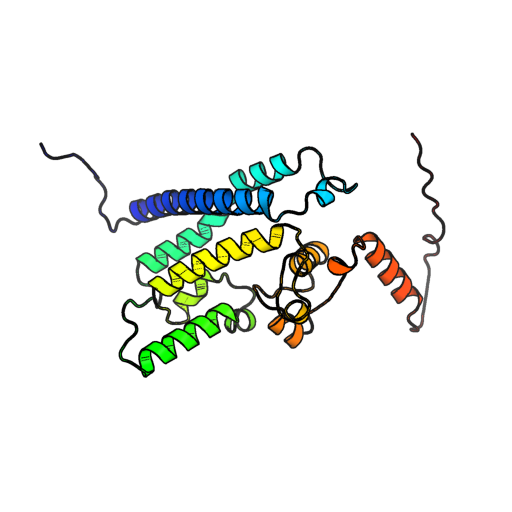 CA 1
ATOM 1839 C C . MET A 1 218 ? -1.851 -11.616 33.910 1.00 56.91 218 MET A C 1
ATOM 1841 O O . MET A 1 218 ? -1.078 -12.466 34.340 1.00 56.91 218 MET A O 1
ATOM 1845 N N . ALA A 1 219 ? -2.290 -10.608 34.670 1.00 63.53 219 ALA A N 1
ATOM 1846 C CA . ALA A 1 219 ? -2.006 -10.534 36.099 1.00 63.53 219 ALA A CA 1
ATOM 1847 C C . ALA A 1 219 ? -2.653 -11.711 36.848 1.00 63.53 219 ALA A C 1
ATOM 1849 O O . ALA A 1 219 ? -1.991 -12.349 37.658 1.00 63.53 219 ALA A O 1
ATOM 1850 N N . GLU A 1 220 ? -3.901 -12.052 36.525 1.00 63.41 220 GLU A N 1
ATOM 1851 C CA . GLU A 1 220 ? -4.632 -13.191 37.089 1.00 63.41 220 GLU A CA 1
ATOM 1852 C C . GLU A 1 220 ? -3.993 -14.536 36.696 1.00 63.41 220 GLU A C 1
ATOM 1854 O O . GLU A 1 220 ? -3.770 -15.379 37.558 1.00 63.41 220 GLU A O 1
ATOM 1859 N N . GLU A 1 221 ? -3.617 -14.742 35.433 1.00 62.78 221 GLU A N 1
ATOM 1860 C CA . GLU A 1 221 ? -2.934 -15.956 34.953 1.00 62.78 221 GLU A CA 1
ATOM 1861 C C . GLU A 1 221 ? -1.539 -16.113 35.572 1.00 62.78 221 GLU A C 1
ATOM 1863 O O . GLU A 1 221 ? -1.149 -17.221 35.947 1.00 62.78 221 GLU A O 1
ATOM 1868 N N . LYS A 1 222 ? -0.810 -15.005 35.760 1.00 60.97 222 LYS A N 1
ATOM 1869 C CA . LYS A 1 222 ? 0.477 -14.983 36.468 1.00 60.97 222 LYS A CA 1
ATOM 1870 C C . LYS A 1 222 ? 0.321 -15.237 37.972 1.00 60.97 222 LYS A C 1
ATOM 1872 O O . LYS A 1 222 ? 1.226 -15.786 38.587 1.00 60.97 222 LYS A O 1
ATOM 1877 N N . CYS A 1 223 ? -0.820 -14.877 38.560 1.00 51.47 223 CYS A N 1
ATOM 1878 C CA . CYS A 1 223 ? -1.165 -15.230 39.939 1.00 51.47 223 CYS A CA 1
ATOM 1879 C C . CYS A 1 223 ? -1.633 -16.689 40.087 1.00 51.47 223 CYS A C 1
ATOM 1881 O O . CYS A 1 223 ? -1.494 -17.253 41.168 1.00 51.47 223 CYS A O 1
ATOM 1883 N N . ASN A 1 224 ? -2.159 -17.301 39.022 1.00 53.84 224 ASN A N 1
ATOM 1884 C CA . ASN A 1 224 ? -2.749 -18.645 39.042 1.00 53.84 224 ASN A CA 1
ATOM 1885 C C . ASN A 1 224 ? -1.821 -19.763 38.518 1.00 53.84 224 ASN A C 1
ATOM 1887 O O . ASN A 1 224 ? -2.225 -20.926 38.507 1.00 53.84 224 ASN A O 1
ATOM 1891 N N . SER A 1 225 ? -0.598 -19.455 38.072 1.00 39.84 225 SER A N 1
ATOM 1892 C CA . SER A 1 225 ? 0.370 -20.458 37.601 1.00 39.84 225 SER A CA 1
ATOM 1893 C C . SER A 1 225 ? 1.204 -21.019 38.771 1.00 39.84 225 SER A C 1
ATOM 1895 O O . SER A 1 225 ? 1.793 -20.244 39.524 1.00 39.84 225 SER A O 1
ATOM 1897 N N . PRO A 1 226 ? 1.297 -22.352 38.950 1.00 54.19 226 PRO A N 1
ATOM 1898 C CA . PRO A 1 226 ? 2.087 -22.939 40.024 1.00 54.19 226 PRO A CA 1
ATOM 1899 C C . PRO A 1 226 ? 3.543 -23.114 39.576 1.00 54.19 226 PRO A C 1
ATOM 1901 O O . PRO A 1 226 ? 3.894 -24.118 38.963 1.00 54.19 226 PRO A O 1
ATOM 1904 N N . ALA A 1 227 ? 4.400 -22.142 39.887 1.00 41.53 227 ALA A N 1
ATOM 1905 C CA . ALA A 1 227 ? 5.847 -22.352 39.940 1.00 41.53 227 ALA A CA 1
ATOM 1906 C C . ALA A 1 227 ? 6.495 -21.409 40.967 1.00 41.53 227 ALA A C 1
ATOM 1908 O O . ALA A 1 227 ? 6.689 -20.220 40.739 1.00 41.53 227 ALA A O 1
ATOM 1909 N N . GLU A 1 228 ? 6.734 -22.011 42.127 1.00 38.03 228 GLU A N 1
ATOM 1910 C CA . GLU A 1 228 ? 7.772 -21.792 43.133 1.00 38.03 228 GLU A CA 1
ATOM 1911 C C . GLU A 1 228 ? 8.677 -20.542 43.100 1.00 38.03 228 GLU A C 1
ATOM 1913 O O . GLU A 1 228 ? 9.416 -20.266 42.160 1.00 38.03 228 GLU A O 1
ATOM 1918 N N . ASN A 1 229 ? 8.760 -19.974 44.310 1.00 33.22 229 ASN A N 1
ATOM 1919 C CA . ASN A 1 229 ? 9.907 -19.319 44.942 1.00 33.22 229 ASN A CA 1
ATOM 1920 C C . ASN A 1 229 ? 10.180 -17.836 44.639 1.00 33.22 229 ASN A C 1
ATOM 1922 O O . ASN A 1 229 ? 11.036 -17.467 43.846 1.00 33.22 229 ASN A O 1
ATOM 1926 N N . GLY A 1 230 ? 9.613 -17.000 45.519 1.00 33.38 230 GLY A N 1
ATOM 1927 C CA . GLY A 1 230 ? 10.469 -16.210 46.409 1.00 33.38 230 GLY A CA 1
ATOM 1928 C C . GLY A 1 230 ? 10.497 -14.695 46.197 1.00 33.38 230 GLY A C 1
ATOM 1929 O O . GLY A 1 230 ? 11.262 -14.183 45.393 1.00 33.38 230 GLY A O 1
ATOM 1930 N N . CYS A 1 231 ? 9.817 -13.998 47.116 1.00 29.53 231 CYS A N 1
ATOM 1931 C CA . CYS A 1 231 ? 10.140 -12.657 47.628 1.00 29.53 231 CYS A CA 1
ATOM 1932 C C . CYS A 1 231 ? 9.534 -11.415 46.925 1.00 29.53 231 CYS A C 1
ATOM 1934 O O . CYS A 1 231 ? 10.079 -10.860 45.979 1.00 29.53 231 CYS A O 1
ATOM 1936 N N . LYS A 1 232 ? 8.466 -10.919 47.577 1.00 36.66 232 LYS A N 1
ATOM 1937 C CA . LYS A 1 232 ? 8.090 -9.512 47.844 1.00 36.66 232 LYS A CA 1
ATOM 1938 C C . LYS A 1 232 ? 7.786 -8.584 46.658 1.00 36.66 232 LYS A C 1
ATOM 1940 O O . LYS A 1 232 ? 8.673 -7.956 46.097 1.00 36.66 232 LYS A O 1
ATOM 1945 N N . ASN A 1 233 ? 6.488 -8.333 46.459 1.00 29.78 233 ASN A N 1
ATOM 1946 C CA . ASN A 1 233 ? 5.917 -6.984 46.600 1.00 29.78 233 ASN A CA 1
ATOM 1947 C C . ASN A 1 233 ? 4.380 -7.054 46.691 1.00 29.78 233 ASN A C 1
ATOM 1949 O O . ASN A 1 233 ? 3.660 -6.921 45.704 1.00 29.78 233 ASN A O 1
ATOM 1953 N N . GLU A 1 234 ? 3.876 -7.245 47.913 1.00 32.75 234 GLU A N 1
ATOM 1954 C CA . GLU A 1 234 ? 2.492 -6.932 48.277 1.00 32.75 234 GLU A CA 1
ATOM 1955 C C . GLU A 1 234 ? 2.296 -5.414 48.215 1.00 32.75 234 GLU A C 1
ATOM 1957 O O . GLU A 1 234 ? 2.669 -4.704 49.147 1.00 32.75 234 GLU A O 1
ATOM 1962 N N . LYS A 1 235 ? 1.756 -4.905 47.103 1.00 32.88 235 LYS A N 1
ATOM 1963 C CA . LYS A 1 235 ? 1.038 -3.616 47.027 1.00 32.88 235 LYS A CA 1
ATOM 1964 C C . LYS A 1 235 ? 0.410 -3.427 45.642 1.00 32.88 235 LYS A C 1
ATOM 1966 O O . LYS A 1 235 ? 0.725 -2.484 44.930 1.00 32.88 235 LYS A O 1
ATOM 1971 N N . LEU A 1 236 ? -0.466 -4.341 45.226 1.00 31.80 236 LEU A N 1
ATOM 1972 C CA . LEU A 1 236 ? -1.301 -4.105 44.038 1.00 31.80 236 LEU A CA 1
ATOM 1973 C C . LEU A 1 236 ? -2.620 -4.890 44.044 1.00 31.80 236 LEU A C 1
ATOM 1975 O O . LEU A 1 236 ? -3.157 -5.220 42.998 1.00 31.80 236 LEU A O 1
ATOM 1979 N N . CYS A 1 237 ? -3.175 -5.148 45.226 1.00 29.47 237 CYS A N 1
ATOM 1980 C CA . CYS A 1 237 ? -4.555 -5.598 45.372 1.00 29.47 237 CYS A CA 1
ATOM 1981 C C . CYS A 1 237 ? -5.218 -4.662 46.383 1.00 29.47 237 CYS A C 1
ATOM 1983 O O . CYS A 1 237 ? -4.805 -4.635 47.537 1.00 29.47 237 CYS A O 1
ATOM 1985 N N . ASN A 1 238 ? -6.204 -3.892 45.920 1.00 33.06 238 ASN A N 1
ATOM 1986 C CA . ASN A 1 238 ? -7.012 -2.885 46.628 1.00 33.06 238 ASN A CA 1
ATOM 1987 C C . ASN A 1 238 ? -6.572 -1.435 46.387 1.00 33.06 238 ASN A C 1
ATOM 1989 O O . ASN A 1 238 ? -5.903 -0.800 47.196 1.00 33.06 238 ASN A O 1
ATOM 1993 N N . GLY A 1 239 ? -7.022 -0.907 45.250 1.00 27.94 239 GLY A N 1
ATOM 1994 C CA . GLY A 1 239 ? -7.070 0.519 44.952 1.00 27.94 239 GLY A CA 1
ATOM 1995 C C . GLY A 1 239 ? -8.387 0.819 44.250 1.00 27.94 239 GLY A C 1
ATOM 1996 O O . GLY A 1 239 ? -8.465 0.817 43.024 1.00 27.94 239 GLY A O 1
ATOM 1997 N N . GLU A 1 240 ? -9.437 0.989 45.044 1.00 31.20 240 GLU A N 1
ATOM 1998 C CA . GLU A 1 240 ? -10.724 1.534 44.632 1.00 31.20 240 GLU A CA 1
ATOM 1999 C C . GLU A 1 240 ? -10.481 2.938 44.048 1.00 31.20 240 GLU A C 1
ATOM 2001 O O . GLU A 1 240 ? -10.089 3.860 44.759 1.00 31.20 240 GLU A O 1
ATOM 2006 N N . PHE A 1 241 ? -10.627 3.102 42.729 1.00 30.58 241 PHE A N 1
ATOM 2007 C CA . PHE A 1 241 ? -10.503 4.411 42.081 1.00 30.58 241 PHE A CA 1
ATOM 2008 C C . PHE A 1 241 ? -11.775 5.221 42.354 1.00 30.58 241 PHE A C 1
ATOM 2010 O O . PHE A 1 241 ? -12.712 5.255 41.554 1.00 30.58 241 PHE A O 1
ATOM 2017 N N . THR A 1 242 ? -11.815 5.885 43.506 1.00 29.88 242 THR A N 1
ATOM 2018 C CA . THR A 1 242 ? -12.763 6.968 43.761 1.00 29.88 242 THR A CA 1
ATOM 2019 C C . THR A 1 242 ? -12.484 8.110 42.787 1.00 29.88 242 THR A C 1
ATOM 2021 O O . THR A 1 242 ? -11.415 8.719 42.816 1.00 29.88 242 THR A O 1
ATOM 2024 N N . LYS A 1 243 ? -13.459 8.400 41.918 1.00 36.25 243 LYS A N 1
ATOM 2025 C CA . LYS A 1 243 ? -13.511 9.631 41.124 1.00 36.25 243 LYS A CA 1
ATOM 2026 C C . LYS A 1 243 ? -13.620 10.831 42.064 1.00 36.25 243 LYS A C 1
ATOM 2028 O O . LYS A 1 243 ? -14.572 10.910 42.839 1.00 36.25 243 LYS A O 1
ATOM 2033 N N . THR A 1 244 ? -12.726 11.797 41.922 1.00 28.33 244 THR A N 1
ATOM 2034 C CA . THR A 1 244 ? -12.938 13.169 42.396 1.00 28.33 244 THR A CA 1
ATOM 2035 C C . THR A 1 244 ? -13.040 14.115 41.201 1.00 28.33 244 THR A C 1
ATOM 2037 O O . THR A 1 244 ? -12.401 13.893 40.175 1.00 28.33 244 THR A O 1
ATOM 2040 N N . LYS A 1 245 ? -13.958 15.074 41.371 1.00 31.16 245 LYS A N 1
ATOM 2041 C CA . LYS A 1 245 ? -14.533 16.051 40.432 1.00 31.16 245 LYS A CA 1
ATOM 2042 C C . LYS A 1 245 ? -13.567 16.744 39.480 1.00 31.16 245 LYS A C 1
ATOM 2044 O O . LYS A 1 245 ? -12.469 17.119 39.937 1.00 31.16 245 LYS A O 1
#

Organism: Spermophilus dauricus (NCBI:txid99837)

Radius of gyration: 23.87 Å; Cα contacts (8 Å, |Δi|>4): 180; chains: 1; bounding box: 38×51×82 Å

Solvent-accessible surface area (backbone atoms only — not comparable to full-atom values): 14703 Å² total; per-residue (Å²): 135,83,78,92,75,76,97,66,60,86,83,36,66,65,56,46,50,54,50,44,52,52,53,51,50,52,50,50,52,52,51,49,53,52,52,49,50,51,36,56,77,76,56,31,49,69,71,57,71,73,40,93,82,51,58,89,64,41,72,59,50,52,54,50,50,48,70,64,42,52,67,64,68,40,50,66,54,46,56,50,50,53,39,44,76,71,60,66,36,42,60,38,88,73,65,67,59,85,64,64,21,56,50,49,50,52,52,45,51,51,43,59,72,65,37,66,56,44,79,76,42,84,79,56,62,77,81,53,47,36,58,78,41,68,40,47,49,70,55,52,54,51,48,51,54,50,52,52,53,47,61,54,54,36,70,36,66,46,67,88,57,61,78,86,47,47,79,47,46,38,42,16,32,45,45,50,38,18,77,74,66,72,76,35,42,78,32,84,55,35,34,64,58,13,55,76,69,72,31,55,66,96,58,38,57,90,70,78,50,58,72,69,58,51,56,49,48,53,51,50,51,66,70,69,55,94,75,85,85,86,85,89,81,95,81,85,81,90,77,84,82,74,86,77,136

Foldseek 3Di:
DDPPDDPDDPLDLVVLLVVLLVVVLVVLVCLLCVLLVCLQVPPADPVVCVDPPNDDVNVVVVVVCCVVCSSVVCNVVSVLVSCVVVPLFLEDADLDDPPPSVVVQVVLLCCLLQVVVCVVDPNDPSSCSRNVDYHYPVVVVVVVSVLSSQVSQLCRLRPDDDPVCVQFFLGVLVVVVCVVPVQADPGSTTCVVRVVVVRHDPDCSVVVDDVVVVVVVVVVVVVVDDDDDDDDDPDDPDDDPDDDD

Secondary structure (DSSP, 8-state):
------SS-TT-HHHHHHHHHHHHHHHHHHHHHHHHHHHHHHT--GGGGGSTTPPTTHHHHHHHHHHHHHHHHHHHHHHHHHHHHTT-S-EES---STTHHHHHHHHHHHHHHTTTTTTTTTT--GGGHHHHS-EEHHHHHHHHHHHHHHHHHTTS------TTTTTTB--HHHHHHHHHHSSS---SSBTHHHHHHT-----SGGGT--HHHHHHHHHHHHHH------------S--------

pLDDT: mean 77.96, std 18.92, range [27.94, 96.69]

Mean predicted aligned error: 11.41 Å